Protein AF-A0A424YPQ1-F1 (afdb_monomer_lite)

Secondary structure (DSSP, 8-state):
-HHHHHHHHTT-HHHHHHHHHHHHTTGGGSHHHHHHHHHHHHHHHHHHHT-TT---TT--TT---SEEPPPEEP-TTTGGGTEEEEEEEETTEEEEEEEETTEEEEEEEESS-TTT-TTHHHHHHHHHHHH-TTS-HHHHHHHHHHHHHHHHTSHHHHT---HHHHHHHHHEEEEEEE--SS-EEEEEETTTEEEEEEHHHHHTT-HHHHHHHHHHHHSS-----THHHHHHHHHHHHHEEEE---S---TTHHHHHHHHHHHTTSPP-SSTTHHHHTSEEE-S-TTSTT--EEEEHHHHHHHHHHTT--TT-HHHHHHHHHTTSEEEEEEEEEETTEEEEEEEE-GGGSGGGB-TTS-B---------

Radius of gyration: 33.45 Å; chains: 1; bounding box: 80×45×106 Å

Foldseek 3Di:
DVVVLCVLCPPPVVLVVVVVVCVVVCLCVDPVSVVLSVLCSVLVVCVVVVPPPRDNSPDDPPDDFPAKFDWDFQDQVPPVQRWTWIWGADPQWIWIFIDGPPRTQDIDIGNDHPLPDPCNLVVQLVSCCVVPVVDDSVSSSVSSVVVSVVLCPDPSVVRHAHPLLVVLVQQFPAWEFEPDVQTWIWTQGPPRFIDIDGPVCLVVLPVVNVQVSCCVGPVDGSSDDDCSSVSNSVVNVVRYDYDYDPPPPPPCNQLLVQLLVLVQVFAEDCDPQCCVVGQWYWVDFAPDDPIWIWGFLVSSCVSQVVVVHDSPDPSSVVNCVVVQQFPAQWDWDDDPVGITTITTGRPVSHVVQQDPVRDGPHPDPPPPD

pLDDT: mean 77.51, std 14.1, range [32.38, 94.62]

Sequence (369 aa):
MEAELLNLIRGNPELESRYASHHEEGRLDTPEGVQTFEAEVRHHLSLVTGEEDGEHPYLKRNDAPISRMPPVILQGGLGAEMLKLSIFSERRQWVTEISQGERTIIRVVRGVSPFNDPRLIGRL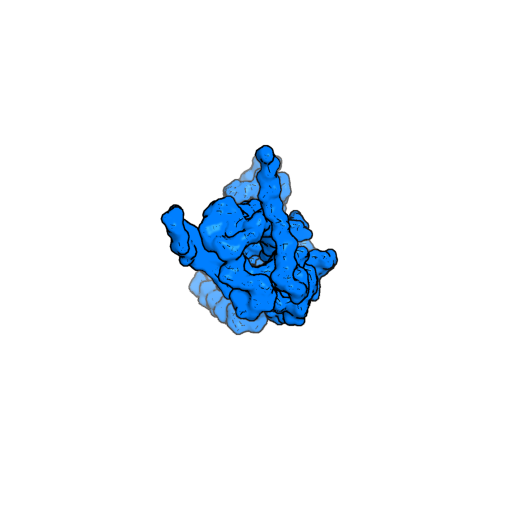KIEIGRCFPLFKTTVILEELNRVFDGLINSPDAEKLTSEVVLRVIDRTERVWRELYKPPVYVIEMKGKKTLYFSASDLAKCQPLRINEQWMALFNEQLGARGRDFEEIIDYWISEAREREAAGIPSIYEPVFEEIVKMVSVLPISKEKINLVTHGIWLESEPNTDGAVLWVRSDIISKVMRSLGKSDSDPNMANYLIEEGKLKERSRVHRIERGTLRAWGFSPDIRPDEFSEDGTAEFQGCEDRG

Structure (mmCIF, N/CA/C/O backbone):
data_AF-A0A424YPQ1-F1
#
_entry.id   AF-A0A424YPQ1-F1
#
loop_
_atom_site.group_PDB
_atom_site.id
_atom_site.type_symbol
_atom_site.label_atom_id
_atom_site.label_alt_id
_atom_site.label_comp_id
_atom_site.label_asym_id
_atom_site.label_entity_id
_atom_site.label_seq_id
_atom_site.pdbx_PDB_ins_code
_atom_site.Cartn_x
_atom_site.Cartn_y
_atom_site.Cartn_z
_atom_site.occupancy
_atom_site.B_iso_or_equiv
_atom_site.auth_seq_id
_atom_site.auth_comp_id
_atom_site.auth_asym_id
_atom_site.auth_atom_id
_atom_site.pdbx_PDB_model_num
ATOM 1 N N . MET A 1 1 ? -43.274 -7.682 6.206 1.00 58.72 1 MET A N 1
ATOM 2 C CA . MET A 1 1 ? -41.877 -7.359 6.553 1.00 58.72 1 MET A CA 1
ATOM 3 C C . MET A 1 1 ? -41.678 -5.892 6.906 1.00 58.72 1 MET A C 1
ATOM 5 O O . MET A 1 1 ? -41.716 -5.606 8.089 1.00 58.72 1 MET A O 1
ATOM 9 N N . GLU A 1 2 ? -41.552 -4.945 5.968 1.00 64.19 2 GLU A N 1
ATOM 10 C CA . GLU A 1 2 ? -41.216 -3.543 6.320 1.00 64.19 2 GLU A CA 1
ATOM 11 C C . GLU A 1 2 ? -42.266 -2.870 7.232 1.00 64.19 2 GLU A C 1
ATOM 13 O O . GLU A 1 2 ? -41.926 -2.261 8.243 1.00 64.19 2 GLU A O 1
ATOM 18 N N . ALA A 1 3 ? -43.559 -3.096 6.971 1.00 71.38 3 ALA A N 1
ATOM 19 C CA . ALA A 1 3 ? -44.649 -2.605 7.823 1.00 71.38 3 ALA A CA 1
ATOM 20 C C . ALA A 1 3 ? -44.700 -3.252 9.227 1.00 71.38 3 ALA A C 1
ATOM 22 O O . ALA A 1 3 ? -45.185 -2.633 10.172 1.00 71.38 3 ALA A O 1
ATOM 23 N N . GLU A 1 4 ? -44.209 -4.484 9.387 1.00 75.12 4 GLU A N 1
ATOM 24 C CA . GLU A 1 4 ? -44.138 -5.166 10.693 1.00 75.12 4 GLU A CA 1
ATOM 25 C C . GLU A 1 4 ? -42.940 -4.667 11.504 1.00 75.12 4 GLU A C 1
ATOM 27 O O . GLU A 1 4 ? -43.069 -4.426 12.700 1.00 75.12 4 GLU A O 1
ATOM 32 N N . LEU A 1 5 ? -41.811 -4.428 10.835 1.00 76.31 5 LEU A N 1
ATOM 33 C CA . LEU A 1 5 ? -40.602 -3.825 11.395 1.00 76.31 5 LEU A CA 1
ATOM 34 C C . LEU A 1 5 ? -40.865 -2.404 11.906 1.00 76.31 5 LEU A C 1
ATOM 36 O O . LEU A 1 5 ? -40.549 -2.096 13.052 1.00 76.31 5 LEU A O 1
ATOM 40 N N . LEU A 1 6 ? -41.532 -1.574 11.097 1.00 80.31 6 LEU A N 1
ATOM 41 C CA . LEU A 1 6 ? -41.955 -0.225 11.483 1.00 80.31 6 LEU A CA 1
ATOM 42 C C . LEU A 1 6 ? -42.917 -0.226 12.679 1.00 80.31 6 LEU A C 1
ATOM 44 O O . LEU A 1 6 ? -42.879 0.691 13.495 1.00 80.31 6 LEU A O 1
ATOM 48 N N . ASN A 1 7 ? -43.764 -1.251 12.812 1.00 83.94 7 ASN A N 1
ATOM 49 C CA . ASN A 1 7 ? -44.620 -1.413 13.987 1.00 83.94 7 ASN A CA 1
ATOM 50 C C . ASN A 1 7 ? -43.837 -1.880 15.224 1.00 83.94 7 ASN A C 1
ATOM 52 O O . ASN A 1 7 ? -44.186 -1.471 16.327 1.00 83.94 7 ASN A O 1
ATOM 56 N N . LEU A 1 8 ? -42.791 -2.696 15.053 1.00 78.12 8 LEU A N 1
ATOM 57 C CA . LEU A 1 8 ? -41.956 -3.203 16.149 1.00 78.12 8 LEU A CA 1
ATOM 58 C C . LEU A 1 8 ? -41.083 -2.114 16.787 1.00 78.12 8 LEU A C 1
ATOM 60 O O . LEU A 1 8 ? -40.823 -2.153 17.986 1.00 78.12 8 LEU A O 1
ATOM 64 N N . ILE A 1 9 ? -40.617 -1.160 15.979 1.00 85.12 9 ILE A N 1
ATOM 65 C CA . ILE A 1 9 ? -39.751 -0.064 16.437 1.00 85.12 9 ILE A CA 1
ATOM 66 C C . ILE A 1 9 ? -40.532 1.169 16.902 1.00 85.12 9 ILE A C 1
ATOM 68 O O . ILE A 1 9 ? -39.954 2.053 17.533 1.00 85.12 9 ILE A O 1
ATOM 72 N N . ARG A 1 10 ? -41.836 1.241 16.594 1.00 82.56 10 ARG A N 1
ATOM 73 C CA . ARG A 1 10 ? -42.684 2.401 16.885 1.00 82.56 10 ARG A CA 1
ATOM 74 C C . ARG A 1 10 ? -42.705 2.701 18.383 1.00 82.56 10 ARG A C 1
ATOM 76 O O . ARG A 1 10 ? -43.100 1.861 19.188 1.00 82.56 10 ARG A O 1
ATOM 83 N N . GLY A 1 11 ? -42.355 3.932 18.744 1.00 77.12 11 GLY A N 1
ATOM 84 C CA . GLY A 1 11 ? -42.292 4.376 20.138 1.00 77.12 11 GLY A CA 1
ATOM 85 C C . GLY A 1 11 ? -40.965 4.068 20.837 1.00 77.12 11 GLY A C 1
ATOM 86 O O . GLY A 1 11 ? -40.831 4.382 22.018 1.00 77.12 11 GLY A O 1
ATOM 87 N N . ASN A 1 12 ? -39.978 3.513 20.122 1.00 81.44 12 ASN A N 1
ATOM 88 C CA . ASN A 1 12 ? -38.589 3.437 20.561 1.00 81.44 12 ASN A CA 1
ATOM 89 C C . ASN A 1 12 ? -37.739 4.426 19.729 1.00 81.44 12 ASN A C 1
ATOM 91 O O . ASN A 1 12 ? -37.337 4.097 18.609 1.00 81.44 12 ASN A O 1
ATOM 95 N N . PRO A 1 13 ? -37.427 5.626 20.266 1.00 77.12 13 PRO A N 1
ATOM 96 C CA . PRO A 1 13 ? -36.729 6.678 19.522 1.00 77.12 13 PRO A CA 1
ATOM 97 C C . PRO A 1 13 ? -35.345 6.262 19.009 1.00 77.12 13 PRO A C 1
ATOM 99 O O . PRO A 1 13 ? -34.847 6.817 18.029 1.00 77.12 13 PRO A O 1
ATOM 102 N N . GLU A 1 14 ? -34.698 5.301 19.673 1.00 73.75 14 GLU A N 1
ATOM 103 C CA . GLU A 1 14 ? -33.382 4.813 19.272 1.00 73.75 14 GLU A CA 1
ATOM 104 C C . GLU A 1 14 ? -33.479 3.905 18.043 1.00 73.75 14 GLU A C 1
ATOM 106 O O . GLU A 1 14 ? -32.723 4.079 17.087 1.00 73.75 14 GLU A O 1
ATOM 111 N N . LEU A 1 15 ? -34.445 2.984 18.029 1.00 83.38 15 LEU A N 1
ATOM 112 C CA . LEU A 1 15 ? -34.683 2.104 16.885 1.00 83.38 15 LEU A CA 1
ATOM 113 C C . LEU A 1 15 ? -35.246 2.858 15.676 1.00 83.38 15 LEU A C 1
ATOM 115 O O . LEU A 1 15 ? -34.864 2.558 14.548 1.00 83.38 15 LEU A O 1
ATOM 119 N N . GLU A 1 16 ? -36.081 3.875 15.899 1.00 85.38 16 GLU A N 1
ATOM 120 C CA . GLU A 1 16 ? -36.566 4.767 14.837 1.00 85.38 16 GLU A CA 1
ATOM 121 C C . GLU A 1 16 ? -35.417 5.563 14.193 1.00 85.38 16 GLU A C 1
ATOM 123 O O . GLU A 1 16 ? -35.331 5.664 12.969 1.00 85.38 16 GLU A O 1
ATOM 128 N N . SER A 1 17 ? -34.482 6.069 15.004 1.00 79.12 17 SER A N 1
ATOM 129 C CA . SER A 1 17 ? -33.282 6.761 14.517 1.00 79.12 17 SER A CA 1
ATOM 130 C C . SER A 1 17 ? -32.347 5.827 13.735 1.00 79.12 17 SER A C 1
ATOM 132 O O . SER A 1 17 ? -31.848 6.187 12.666 1.00 79.12 17 SER A O 1
ATOM 134 N N . ARG A 1 18 ? -32.146 4.590 14.213 1.00 77.62 18 ARG A N 1
ATOM 135 C CA . ARG A 1 18 ? -31.350 3.582 13.493 1.00 77.62 18 ARG A CA 1
ATOM 136 C C . ARG A 1 18 ? -32.007 3.167 12.177 1.00 77.62 18 ARG A C 1
ATOM 138 O O . ARG A 1 18 ? -31.304 3.079 11.175 1.00 77.62 18 ARG A O 1
ATOM 145 N N . TYR A 1 19 ? -33.329 2.988 12.148 1.00 87.12 19 TYR A N 1
ATOM 146 C CA . TYR A 1 19 ? -34.071 2.724 10.910 1.00 87.12 19 TYR A CA 1
ATOM 147 C C . TYR A 1 19 ? -33.830 3.824 9.874 1.00 87.12 19 TYR A C 1
ATOM 149 O O . TYR A 1 19 ? -33.475 3.526 8.736 1.00 87.12 19 TYR A O 1
ATOM 157 N N . ALA A 1 20 ? -33.950 5.094 10.281 1.00 81.00 20 ALA A N 1
ATOM 158 C CA . ALA A 1 20 ? -33.695 6.234 9.405 1.00 81.00 20 ALA A CA 1
ATOM 159 C C . ALA A 1 20 ? -32.258 6.226 8.858 1.00 81.00 20 ALA A C 1
ATOM 161 O O . ALA A 1 20 ? -32.060 6.401 7.660 1.00 81.00 20 ALA A O 1
ATOM 162 N N . SER A 1 21 ? -31.264 5.928 9.702 1.00 77.12 21 SER A N 1
ATOM 163 C CA . SER A 1 21 ? -29.865 5.810 9.271 1.00 77.12 21 SER A CA 1
ATOM 164 C C . SER A 1 21 ? -29.653 4.670 8.266 1.00 77.12 21 SER A C 1
ATOM 166 O O . SER A 1 21 ? -28.975 4.866 7.263 1.00 77.12 21 SER A O 1
ATOM 168 N N . HIS A 1 22 ? -30.231 3.487 8.498 1.00 72.88 22 HIS A N 1
ATOM 169 C CA . HIS A 1 22 ? -30.119 2.356 7.567 1.00 72.88 22 HIS A CA 1
ATOM 170 C C . HIS A 1 22 ? -30.837 2.627 6.239 1.00 72.88 22 HIS A C 1
ATOM 172 O O . HIS A 1 22 ? -30.369 2.183 5.189 1.00 72.88 22 HIS A O 1
ATOM 178 N N . HIS A 1 23 ? -31.947 3.366 6.280 1.00 82.38 23 HIS A N 1
ATOM 179 C CA . HIS A 1 23 ? -32.677 3.806 5.097 1.00 82.38 23 HIS A CA 1
ATOM 180 C C . HIS A 1 23 ? -31.879 4.844 4.289 1.00 82.38 23 HIS A C 1
ATOM 182 O O . HIS A 1 23 ? -31.766 4.722 3.075 1.00 82.38 23 HIS A O 1
ATOM 188 N N . GLU A 1 24 ? -31.276 5.844 4.940 1.00 80.38 24 GLU A N 1
ATOM 189 C CA . GLU A 1 24 ? -30.410 6.837 4.278 1.00 80.38 24 GLU A CA 1
ATOM 190 C C . GLU A 1 24 ? -29.164 6.203 3.642 1.00 80.38 24 GLU A C 1
ATOM 192 O O . GLU A 1 24 ? -28.698 6.648 2.594 1.00 80.38 24 GLU A O 1
ATOM 197 N N . GLU A 1 25 ? -28.635 5.142 4.250 1.00 71.88 25 GLU A N 1
ATOM 198 C CA . GLU A 1 25 ? -27.492 4.385 3.734 1.00 71.88 25 GLU A CA 1
ATOM 199 C C . GLU A 1 25 ? -27.873 3.350 2.654 1.00 71.88 25 GLU A C 1
ATOM 201 O O . GLU A 1 25 ? -26.998 2.612 2.196 1.00 71.88 25 GLU A O 1
ATOM 206 N N . GLY A 1 26 ? -29.153 3.258 2.265 1.00 79.81 26 GLY A N 1
ATOM 207 C CA . GLY A 1 26 ? -29.658 2.291 1.278 1.00 79.81 26 GLY A CA 1
ATOM 208 C C . GLY A 1 26 ? -29.538 0.828 1.723 1.00 79.81 26 GLY A C 1
ATOM 209 O O . GLY A 1 26 ? -29.617 -0.094 0.915 1.00 79.81 26 GLY A O 1
ATOM 210 N N . ARG A 1 27 ? -29.306 0.575 3.019 1.00 70.31 27 ARG A N 1
ATOM 211 C CA . ARG A 1 27 ? -29.135 -0.788 3.547 1.00 70.31 27 ARG A CA 1
ATOM 212 C C . ARG A 1 27 ? -30.454 -1.546 3.582 1.00 70.31 27 ARG A C 1
ATOM 214 O O . ARG A 1 27 ? -30.442 -2.760 3.445 1.00 70.31 27 ARG A O 1
ATOM 221 N N . LEU A 1 28 ? -31.581 -0.856 3.742 1.00 82.94 28 LEU A N 1
ATOM 222 C CA . LEU A 1 28 ? -32.908 -1.485 3.743 1.00 82.94 28 LEU A CA 1
ATOM 223 C C . LEU A 1 28 ? -33.418 -1.830 2.334 1.00 82.94 28 LEU A C 1
ATOM 225 O O . LEU A 1 28 ? -34.420 -2.527 2.211 1.00 82.94 28 LEU A O 1
ATOM 229 N N . ASP A 1 29 ? -32.704 -1.420 1.283 1.00 82.75 29 ASP A N 1
ATOM 230 C CA . ASP A 1 29 ? -33.076 -1.717 -0.105 1.00 82.75 29 ASP A CA 1
ATOM 231 C C . ASP A 1 29 ? -32.764 -3.174 -0.496 1.00 82.75 29 ASP A C 1
ATOM 233 O O . ASP A 1 29 ? -33.191 -3.648 -1.551 1.00 82.75 29 ASP A O 1
ATOM 237 N N . THR A 1 30 ? -32.013 -3.905 0.342 1.00 77.00 30 THR A N 1
ATOM 238 C CA . THR A 1 30 ? -31.645 -5.306 0.109 1.00 77.00 30 THR A CA 1
ATOM 239 C C . THR A 1 30 ? -32.291 -6.246 1.133 1.00 77.00 30 THR A C 1
ATOM 241 O O . THR A 1 30 ? -32.394 -5.905 2.315 1.00 77.00 30 THR A O 1
ATOM 244 N N . PRO A 1 31 ? -32.677 -7.476 0.736 1.00 72.88 31 PRO A N 1
ATOM 245 C CA . PRO A 1 31 ? -33.229 -8.466 1.666 1.00 72.88 31 PRO A CA 1
ATOM 246 C C . PRO A 1 31 ? -32.301 -8.773 2.851 1.00 72.88 31 PRO A C 1
ATOM 248 O O . PRO A 1 31 ? -32.766 -8.976 3.970 1.00 72.88 31 PRO A O 1
ATOM 251 N N . GLU A 1 32 ? -30.988 -8.775 2.619 1.00 71.25 32 GLU A N 1
ATOM 252 C CA . GLU A 1 32 ? -29.971 -9.029 3.644 1.00 71.25 32 GLU A CA 1
ATOM 253 C C . GLU A 1 32 ? -29.866 -7.881 4.649 1.00 71.25 32 GLU A C 1
ATOM 255 O O . GLU A 1 32 ? -29.741 -8.118 5.852 1.00 71.25 32 GLU A O 1
ATOM 260 N N . GLY A 1 33 ? -29.952 -6.632 4.190 1.00 69.62 33 GLY A N 1
ATOM 261 C CA . GLY A 1 33 ? -29.941 -5.486 5.089 1.00 69.62 33 GLY A CA 1
ATOM 262 C C . GLY A 1 33 ? -31.241 -5.331 5.881 1.00 69.62 33 GLY A C 1
ATOM 263 O O . GLY A 1 33 ? -31.175 -4.976 7.058 1.00 69.62 33 GLY A O 1
ATOM 264 N N . VAL A 1 34 ? -32.394 -5.714 5.314 1.00 80.19 34 VAL A N 1
ATOM 265 C CA . VAL A 1 34 ? -33.661 -5.828 6.065 1.00 80.19 34 VAL A CA 1
ATOM 266 C C . VAL A 1 34 ? -33.554 -6.893 7.160 1.00 80.19 34 VAL A C 1
ATOM 268 O O . VAL A 1 34 ? -33.884 -6.611 8.309 1.00 80.19 34 VAL A O 1
ATOM 271 N N . GLN A 1 35 ? -33.030 -8.083 6.847 1.00 76.50 35 GLN A N 1
ATOM 272 C CA . GLN A 1 35 ? -32.829 -9.155 7.834 1.00 76.50 35 GLN A CA 1
ATOM 273 C C . GLN A 1 35 ? -31.838 -8.764 8.937 1.00 76.50 35 GLN A C 1
ATOM 275 O O . GLN A 1 35 ? -32.048 -9.078 10.109 1.00 76.50 35 GLN A O 1
ATOM 280 N N . THR A 1 36 ? -30.766 -8.057 8.572 1.00 72.31 36 THR A N 1
ATOM 281 C CA . THR A 1 36 ? -29.761 -7.571 9.526 1.00 72.31 36 THR A CA 1
ATOM 282 C C . THR A 1 36 ? -30.385 -6.567 10.490 1.00 72.31 36 THR A C 1
ATOM 284 O O . THR A 1 36 ? -30.228 -6.698 11.703 1.00 72.31 36 THR A O 1
ATOM 287 N N . PHE A 1 37 ? -31.155 -5.610 9.968 1.00 80.94 37 PHE A N 1
ATOM 288 C CA . PHE A 1 37 ? -31.841 -4.619 10.790 1.00 80.94 37 PHE A CA 1
ATOM 289 C C . PHE A 1 37 ? -32.933 -5.250 11.671 1.00 80.94 37 PHE A C 1
ATOM 291 O O . PHE A 1 37 ? -33.075 -4.899 12.838 1.00 80.94 37 PHE A O 1
ATOM 298 N N . GLU A 1 38 ? -33.664 -6.246 11.167 1.00 81.81 38 GLU A N 1
ATOM 299 C CA . GLU A 1 38 ? -34.638 -7.005 11.962 1.00 81.81 38 GLU A CA 1
ATOM 300 C C . GLU A 1 38 ? -33.987 -7.712 13.156 1.00 81.81 38 GLU A C 1
ATOM 302 O O . GLU A 1 38 ? -34.519 -7.701 14.269 1.00 81.81 38 GLU A O 1
ATOM 307 N N . ALA A 1 39 ? -32.810 -8.298 12.948 1.00 72.94 39 ALA A N 1
ATOM 308 C CA . ALA A 1 39 ? -32.050 -8.929 14.013 1.00 72.94 39 ALA A CA 1
ATOM 309 C C . ALA A 1 39 ? -31.469 -7.901 15.006 1.00 72.94 39 ALA A C 1
ATOM 311 O O . ALA A 1 39 ? -31.433 -8.176 16.205 1.00 72.94 39 ALA A O 1
ATOM 312 N N . GLU A 1 40 ? -31.100 -6.694 14.558 1.00 73.69 40 GLU A N 1
ATOM 313 C CA . GLU A 1 40 ? -30.712 -5.594 15.457 1.00 73.69 40 GLU A CA 1
ATOM 314 C C . GLU A 1 40 ? -31.870 -5.154 16.347 1.00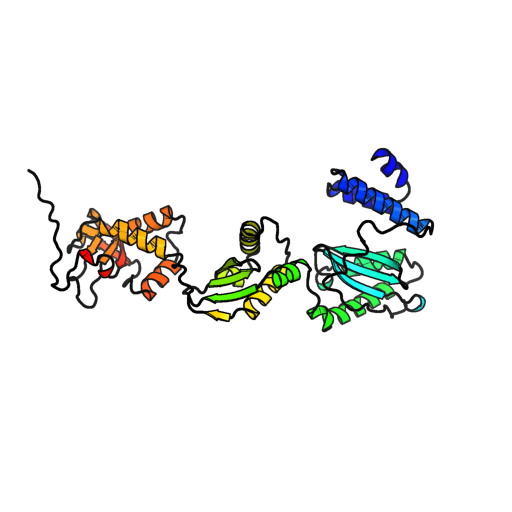 73.69 40 GLU A C 1
ATOM 316 O O . GLU A 1 40 ? -31.692 -4.981 17.552 1.00 73.69 40 GLU A O 1
ATOM 321 N N . VAL A 1 41 ? -33.059 -4.999 15.761 1.00 81.50 41 VAL A N 1
ATOM 322 C CA . VAL A 1 41 ? -34.285 -4.635 16.474 1.00 81.50 41 VAL A CA 1
ATOM 323 C C . VAL A 1 41 ? -34.622 -5.691 17.525 1.00 81.50 41 VAL A C 1
ATOM 325 O O . VAL A 1 41 ? -34.868 -5.346 18.679 1.00 81.50 41 VAL A O 1
ATOM 328 N N . ARG A 1 42 ? -34.578 -6.981 17.165 1.00 76.12 42 ARG A N 1
ATOM 329 C CA . ARG A 1 42 ? -34.823 -8.082 18.112 1.00 76.12 42 ARG A CA 1
ATOM 330 C C . ARG A 1 42 ? -33.804 -8.114 19.246 1.00 76.12 42 ARG A C 1
ATOM 332 O O . ARG A 1 42 ? -34.202 -8.257 20.396 1.00 76.12 42 ARG A O 1
ATOM 339 N N . HIS A 1 43 ? -32.521 -7.931 18.939 1.00 67.62 43 HIS A N 1
ATOM 340 C CA . HIS A 1 43 ? -31.471 -7.869 19.953 1.00 67.62 43 HIS A CA 1
ATOM 341 C C . HIS A 1 43 ? -31.647 -6.659 20.882 1.00 67.62 43 HIS A C 1
ATOM 343 O O . HIS A 1 43 ? -31.551 -6.777 22.097 1.00 67.62 43 HIS A O 1
ATOM 349 N N . HIS A 1 44 ? -31.964 -5.484 20.337 1.00 69.19 44 HIS A N 1
ATOM 350 C CA . HIS A 1 44 ? -32.220 -4.296 21.149 1.00 69.19 44 HIS A CA 1
ATOM 351 C C . HIS A 1 44 ? -33.414 -4.501 22.089 1.00 69.19 44 HIS A C 1
ATOM 353 O O . HIS A 1 44 ? -33.346 -4.137 23.260 1.00 69.19 44 HIS A O 1
ATOM 359 N N . LEU A 1 45 ? -34.490 -5.125 21.606 1.00 74.38 45 LEU A N 1
ATOM 360 C CA . LEU A 1 45 ? -35.644 -5.443 22.442 1.00 74.38 45 LEU A CA 1
ATOM 361 C C . LEU A 1 45 ? -35.311 -6.497 23.507 1.00 74.38 45 LEU A C 1
ATOM 363 O O . LEU A 1 45 ? -35.722 -6.312 24.649 1.00 74.38 45 LEU A O 1
ATOM 367 N N . SER A 1 46 ? -34.510 -7.524 23.192 1.00 68.44 46 SER A N 1
ATOM 368 C CA . SER A 1 46 ? -34.084 -8.531 24.178 1.00 68.44 46 SER A CA 1
ATOM 369 C C . SER A 1 46 ? -33.213 -7.928 25.289 1.00 68.44 46 SER A C 1
ATOM 371 O O . SER A 1 46 ? -33.340 -8.293 26.457 1.00 68.44 46 SER A O 1
ATOM 373 N N . LEU A 1 47 ? -32.382 -6.928 24.963 1.00 59.75 47 LEU A N 1
ATOM 374 C CA . LEU A 1 47 ? -31.602 -6.174 25.950 1.00 59.75 47 LEU A CA 1
ATOM 375 C C . LEU A 1 47 ? -32.484 -5.359 26.912 1.00 59.75 47 LEU A C 1
ATOM 377 O O . LEU A 1 47 ? -32.081 -5.163 28.060 1.00 59.75 47 LEU A O 1
ATOM 381 N N . VAL A 1 48 ? -33.653 -4.894 26.454 1.00 64.75 48 VAL A N 1
ATOM 382 C CA . VAL A 1 48 ? -34.617 -4.104 27.242 1.00 64.75 48 VAL A CA 1
ATOM 383 C C . VAL A 1 48 ? -35.532 -5.003 28.080 1.00 64.75 48 VAL A C 1
ATOM 385 O O . VAL A 1 48 ? -35.869 -4.640 29.206 1.00 64.75 48 VAL A O 1
ATOM 388 N N . THR A 1 49 ? -35.920 -6.175 27.568 1.00 60.97 49 THR A N 1
ATOM 389 C CA . THR A 1 49 ? -36.782 -7.140 28.277 1.00 60.97 49 THR A CA 1
ATOM 390 C C . THR A 1 49 ? -36.014 -8.077 29.209 1.00 60.97 49 THR A C 1
ATOM 392 O O . THR A 1 49 ? -36.624 -8.692 30.081 1.00 60.97 49 THR A O 1
ATOM 395 N N . GLY A 1 50 ? -34.687 -8.160 29.074 1.00 48.09 50 GLY A N 1
ATOM 396 C CA . GLY A 1 50 ? -33.835 -9.018 29.899 1.00 48.09 50 GLY A CA 1
ATOM 397 C C . GLY A 1 50 ? -33.838 -10.491 29.479 1.00 48.09 50 GLY A C 1
ATOM 398 O O . GLY A 1 50 ? -33.357 -11.331 30.236 1.00 48.09 50 GLY A O 1
ATOM 399 N N . GLU A 1 51 ? -34.367 -10.813 28.298 1.00 48.34 51 GLU A N 1
ATOM 400 C CA . GLU A 1 51 ? -34.320 -12.163 27.731 1.00 48.34 51 GLU A CA 1
ATOM 401 C C . GLU A 1 51 ? -32.934 -12.430 27.109 1.00 48.34 51 GLU A C 1
ATOM 403 O O . GLU A 1 51 ? -32.438 -11.652 26.291 1.00 48.34 51 GLU A O 1
ATOM 408 N N . GLU A 1 52 ? -32.291 -13.532 27.513 1.00 47.03 52 GLU A N 1
ATOM 409 C CA . GLU A 1 52 ? -30.887 -13.866 27.196 1.00 47.03 52 GLU A CA 1
ATOM 410 C C . GLU A 1 52 ? -30.618 -14.304 25.739 1.00 47.03 52 GLU A C 1
ATOM 412 O O . GLU A 1 52 ? -29.469 -14.556 25.387 1.00 47.03 52 GLU A O 1
ATOM 417 N N . ASP A 1 53 ? -31.624 -14.361 24.865 1.00 42.44 53 ASP A N 1
ATOM 418 C CA . ASP A 1 53 ? -31.531 -15.124 23.604 1.00 42.44 53 ASP A CA 1
ATOM 419 C C . ASP A 1 53 ? -31.202 -14.312 22.335 1.00 42.44 53 ASP A C 1
ATOM 421 O O . ASP A 1 53 ? -31.264 -14.817 21.213 1.00 42.44 53 ASP A O 1
ATOM 425 N N . GLY A 1 54 ? -30.820 -13.042 22.467 1.00 45.06 54 GLY A N 1
ATOM 426 C CA . GLY A 1 54 ? -30.430 -12.231 21.313 1.00 45.06 54 GLY A CA 1
ATOM 427 C C . GLY A 1 54 ? -28.936 -12.323 21.006 1.00 45.06 54 GLY A C 1
ATOM 428 O O . GLY A 1 54 ? -28.183 -11.492 21.510 1.00 45.06 54 GLY A O 1
ATOM 429 N N . GLU A 1 55 ? -28.482 -13.241 20.143 1.00 48.81 55 GLU A N 1
ATOM 430 C CA . GLU A 1 55 ? -27.163 -13.089 19.500 1.00 48.81 55 GLU A CA 1
ATOM 431 C C . GLU A 1 55 ? -27.132 -11.752 18.737 1.00 48.81 55 GLU A C 1
ATOM 433 O O . GLU A 1 55 ? -28.025 -11.448 17.943 1.00 48.81 55 GLU A O 1
ATOM 438 N N . HIS A 1 56 ? -26.116 -10.919 18.989 1.00 46.28 56 HIS A N 1
ATOM 439 C CA . HIS A 1 56 ? -25.951 -9.666 18.254 1.00 46.28 56 HIS A CA 1
ATOM 440 C C . HIS A 1 56 ? -25.748 -10.022 16.769 1.00 46.28 56 HIS A C 1
ATOM 442 O O . HIS A 1 56 ? -24.847 -10.806 16.473 1.00 46.28 56 HIS A O 1
ATOM 448 N N . PRO A 1 57 ? -26.500 -9.446 15.815 1.00 43.69 57 PRO A N 1
ATOM 449 C CA . PRO A 1 57 ? -26.508 -9.887 14.408 1.00 43.69 57 PRO A CA 1
ATOM 450 C C . PRO A 1 57 ? -25.146 -9.839 13.710 1.00 43.69 57 PRO A C 1
ATOM 452 O O . PRO A 1 57 ? -24.926 -10.467 12.676 1.00 43.69 57 PRO A O 1
ATOM 455 N N . TYR A 1 58 ? -24.213 -9.091 14.290 1.00 41.78 58 TYR A N 1
ATOM 456 C CA . TYR A 1 58 ? -22.849 -8.959 13.798 1.00 41.78 58 TYR A CA 1
ATOM 457 C C . TYR A 1 58 ? -21.847 -9.916 14.457 1.00 41.78 58 TYR A C 1
ATOM 459 O O . TYR A 1 58 ? -20.765 -10.099 13.910 1.00 41.78 58 TYR A O 1
ATOM 467 N N . LEU A 1 59 ? -22.198 -10.550 15.579 1.00 40.91 59 LEU A N 1
ATOM 468 C CA . LEU A 1 59 ? -21.345 -11.484 16.310 1.00 40.91 59 LEU A CA 1
ATOM 469 C C . LEU A 1 59 ? -21.701 -12.922 15.919 1.00 40.91 59 LEU A C 1
ATOM 471 O O . LEU A 1 59 ? -22.640 -13.503 16.448 1.00 40.91 59 LEU A O 1
ATOM 475 N N . LYS A 1 60 ? -20.915 -13.526 15.022 1.00 44.75 60 LYS A N 1
ATOM 476 C CA . LYS A 1 60 ? -20.851 -14.992 14.935 1.00 44.75 60 LYS A CA 1
ATOM 477 C C . LYS A 1 60 ? -19.724 -15.460 15.844 1.00 44.75 60 LYS A C 1
ATOM 479 O O . LYS A 1 60 ? -18.607 -14.966 15.738 1.00 44.75 60 LYS A O 1
ATOM 484 N N . ARG A 1 61 ? -20.003 -16.449 16.694 1.00 39.97 61 ARG A N 1
ATOM 485 C CA . ARG A 1 61 ? -19.109 -17.003 17.733 1.00 39.97 61 ARG A CA 1
ATOM 486 C C . ARG A 1 61 ? -17.732 -17.516 17.248 1.00 39.97 61 ARG A C 1
ATOM 488 O O . ARG A 1 61 ? -16.921 -17.885 18.088 1.00 39.97 61 ARG A O 1
ATOM 495 N N . ASN A 1 62 ? -17.467 -17.540 15.936 1.00 38.69 62 ASN A N 1
ATOM 496 C CA . ASN A 1 62 ? -16.302 -18.196 15.330 1.00 38.69 62 ASN A CA 1
ATOM 497 C C . ASN A 1 62 ? -15.268 -17.271 14.663 1.00 38.69 62 ASN A C 1
ATOM 499 O O . ASN A 1 62 ? -14.215 -17.774 14.284 1.00 38.69 62 ASN A O 1
ATOM 503 N N . ASP A 1 63 ? -15.497 -15.960 14.564 1.00 44.50 63 ASP A N 1
ATOM 504 C CA . ASP A 1 63 ? -14.489 -15.040 14.018 1.00 44.50 63 ASP A CA 1
ATOM 505 C C . ASP A 1 63 ? -13.855 -14.257 15.173 1.00 44.50 63 ASP A C 1
ATOM 507 O O . ASP A 1 63 ? -14.314 -13.181 15.554 1.00 44.50 63 ASP A O 1
ATOM 511 N N . ALA A 1 64 ? -12.816 -14.818 15.797 1.00 48.97 64 ALA A N 1
ATOM 512 C CA . ALA A 1 64 ? -12.013 -14.037 16.731 1.00 48.97 64 ALA A CA 1
ATOM 513 C C . ALA A 1 64 ? -11.399 -12.842 15.973 1.00 48.97 64 ALA A C 1
ATOM 515 O O . ALA A 1 64 ? -10.905 -13.025 14.857 1.00 48.97 64 ALA A O 1
ATOM 516 N N . PRO A 1 65 ? -11.412 -11.625 16.541 1.00 56.00 65 PRO A N 1
ATOM 517 C CA . PRO A 1 65 ? -10.835 -10.473 15.866 1.00 56.00 65 PRO A CA 1
ATOM 518 C C . PRO A 1 65 ? -9.341 -10.688 15.626 1.00 56.00 65 PRO A C 1
ATOM 520 O O . PRO A 1 65 ? -8.618 -11.097 16.535 1.00 56.00 65 PRO A O 1
ATOM 523 N N . ILE A 1 66 ? -8.889 -10.395 14.405 1.00 60.69 66 ILE A N 1
ATOM 524 C CA . ILE A 1 66 ? -7.524 -10.716 13.958 1.00 60.69 66 ILE A CA 1
ATOM 525 C C . ILE A 1 66 ? -6.478 -9.849 14.686 1.00 60.69 66 ILE A C 1
ATOM 527 O O . ILE A 1 66 ? -5.377 -10.312 14.970 1.00 60.69 66 ILE A O 1
ATOM 531 N N . SER A 1 67 ? -6.837 -8.615 15.063 1.00 69.25 67 SER A N 1
ATOM 532 C CA . SER A 1 67 ? -6.022 -7.740 15.917 1.00 69.25 67 SER A CA 1
ATOM 533 C C . SER A 1 67 ? -6.876 -7.151 17.035 1.00 69.25 67 SER A C 1
ATOM 535 O O . SER A 1 67 ? -7.889 -6.502 16.763 1.00 69.25 67 SER A O 1
ATOM 537 N N . ARG A 1 68 ? -6.486 -7.385 18.293 1.00 79.50 68 ARG A N 1
ATOM 538 C CA . ARG A 1 68 ? -7.201 -6.936 19.495 1.00 79.50 68 ARG A CA 1
ATOM 539 C C . ARG A 1 68 ? -6.217 -6.464 20.559 1.00 79.50 68 ARG A C 1
ATOM 541 O O . ARG A 1 68 ? -5.268 -7.170 20.886 1.00 79.50 68 ARG A O 1
ATOM 548 N N . MET A 1 69 ? -6.499 -5.304 21.142 1.00 78.75 69 MET A N 1
ATOM 549 C CA . MET A 1 69 ? -5.794 -4.828 22.328 1.00 78.75 69 MET A CA 1
ATOM 550 C C . MET A 1 69 ? -6.273 -5.562 23.586 1.00 78.75 69 MET A C 1
ATOM 552 O O . MET A 1 69 ? -7.463 -5.895 23.681 1.00 78.75 69 MET A O 1
ATOM 556 N N . PRO A 1 70 ? -5.397 -5.759 24.587 1.00 77.69 70 PRO A N 1
ATOM 557 C CA . PRO A 1 70 ? -5.824 -6.175 25.916 1.00 77.69 70 PRO A CA 1
ATOM 558 C C . PRO A 1 70 ? -6.921 -5.239 26.461 1.00 77.69 70 PRO A C 1
ATOM 560 O O . PRO A 1 70 ? -6.793 -4.018 26.331 1.00 77.69 70 PRO A O 1
ATOM 563 N N . PRO A 1 71 ? -7.998 -5.769 27.072 1.00 80.25 71 PRO A N 1
ATOM 564 C CA . PRO A 1 71 ? -9.045 -4.932 27.645 1.00 80.25 71 PRO A CA 1
ATOM 565 C C . PRO A 1 71 ? -8.507 -4.023 28.757 1.00 80.25 71 PRO A C 1
ATOM 567 O O . PRO A 1 71 ? -7.814 -4.485 29.665 1.00 80.25 71 PRO A O 1
ATOM 570 N N . VAL A 1 72 ? -8.881 -2.745 28.728 1.00 83.50 72 VAL A N 1
ATOM 571 C CA . VAL A 1 72 ? -8.499 -1.750 29.737 1.00 83.50 72 VAL A CA 1
ATOM 572 C C . VAL A 1 72 ? -9.663 -1.488 30.677 1.00 83.50 72 VAL A C 1
ATOM 574 O O . VAL A 1 72 ? -10.778 -1.214 30.242 1.00 83.50 72 VAL A O 1
ATOM 577 N N . ILE A 1 73 ? -9.410 -1.545 31.981 1.00 81.81 73 ILE A N 1
ATOM 578 C CA . ILE A 1 73 ? -10.423 -1.242 32.995 1.00 81.81 73 ILE A CA 1
ATOM 579 C C . ILE A 1 73 ? -10.582 0.276 33.115 1.00 81.81 73 ILE A C 1
ATOM 581 O O . ILE A 1 73 ? -9.598 0.991 33.315 1.00 81.81 73 ILE A O 1
ATOM 585 N N . LEU A 1 74 ? -11.824 0.753 33.053 1.00 79.69 74 LEU A N 1
ATOM 586 C CA . LEU A 1 74 ? -12.174 2.137 33.356 1.00 79.69 74 LEU A CA 1
ATOM 587 C C . LEU A 1 74 ? -12.253 2.305 34.884 1.00 79.69 74 LEU A C 1
ATOM 589 O O . LEU A 1 74 ? -13.056 1.654 35.552 1.00 79.69 74 LEU A O 1
ATOM 593 N N . GLN A 1 75 ? -11.391 3.147 35.452 1.00 72.81 75 GLN A N 1
ATOM 594 C CA . GLN A 1 75 ? -11.163 3.274 36.897 1.00 72.81 75 GLN A CA 1
ATOM 595 C C . GLN A 1 75 ? -11.653 4.603 37.489 1.00 72.81 75 GLN A C 1
ATOM 597 O O . GLN A 1 75 ? -12.097 4.620 38.636 1.00 72.81 75 GLN A O 1
ATOM 602 N N . GLY A 1 76 ? -11.579 5.708 36.741 1.00 60.56 76 GLY A N 1
ATOM 603 C CA . GLY A 1 76 ? -11.821 7.081 37.210 1.00 60.56 76 GLY A CA 1
ATOM 604 C C . GLY A 1 76 ? -13.260 7.363 37.647 1.00 60.56 76 GLY A C 1
ATOM 605 O O . GLY A 1 76 ? -14.020 7.990 36.925 1.00 60.56 76 GLY A O 1
ATOM 606 N N . GLY A 1 77 ? -13.661 6.882 38.826 1.00 57.66 77 GLY A N 1
ATOM 607 C CA . GLY A 1 77 ? -15.008 7.067 39.384 1.00 57.66 77 GLY A CA 1
ATOM 608 C C . GLY A 1 77 ? -16.095 6.168 38.777 1.00 57.66 77 GLY A C 1
ATOM 609 O O . GLY A 1 77 ? -17.203 6.129 39.303 1.00 57.66 77 GLY A O 1
ATOM 610 N N . LEU A 1 78 ? -15.768 5.402 37.730 1.00 62.44 78 LEU A N 1
ATOM 611 C CA . LEU A 1 78 ? -16.627 4.390 37.092 1.00 62.44 78 LEU A CA 1
ATOM 612 C C . LEU A 1 78 ? -16.459 2.984 37.721 1.00 62.44 78 LEU A C 1
ATOM 614 O O . LEU A 1 78 ? -17.051 2.005 37.270 1.00 62.44 78 LEU A O 1
ATOM 618 N N . GLY A 1 79 ? -15.626 2.873 38.763 1.00 52.53 79 GLY A N 1
ATOM 619 C CA . GLY A 1 79 ? -15.052 1.614 39.253 1.00 52.53 79 GLY A CA 1
ATOM 620 C C . GLY A 1 79 ? -15.990 0.643 39.980 1.00 52.53 79 GLY A C 1
ATOM 621 O O . GLY A 1 79 ? -15.603 -0.507 40.165 1.00 52.53 79 GLY A O 1
ATOM 622 N N . ALA A 1 80 ? -17.208 1.043 40.367 1.00 53.31 80 ALA A N 1
ATOM 623 C CA . ALA A 1 80 ? -18.155 0.125 41.021 1.00 53.31 80 ALA A CA 1
ATOM 624 C C . ALA A 1 80 ? -18.640 -0.994 40.081 1.00 53.31 80 ALA A C 1
ATOM 626 O O . ALA A 1 80 ? -19.057 -2.054 40.537 1.00 53.31 80 ALA A O 1
ATOM 627 N N . GLU A 1 81 ? -18.548 -0.763 38.771 1.00 60.59 81 GLU A N 1
ATOM 628 C CA . GLU A 1 81 ? -19.156 -1.608 37.748 1.00 60.59 81 GLU A CA 1
ATOM 629 C C . GLU A 1 81 ? -18.143 -2.403 36.910 1.00 60.59 81 GLU A C 1
ATOM 631 O O . GLU A 1 81 ? -18.551 -3.187 36.059 1.00 60.59 81 GLU A O 1
ATOM 636 N N . MET A 1 82 ? -16.833 -2.247 37.166 1.00 70.75 82 MET A N 1
ATOM 637 C CA . MET A 1 82 ? -15.734 -2.908 36.434 1.00 70.75 82 MET A CA 1
ATOM 638 C C . MET A 1 82 ? -15.906 -2.881 34.904 1.00 70.75 82 MET A C 1
ATOM 640 O O . MET A 1 82 ? -15.777 -3.906 34.230 1.00 70.75 82 MET A O 1
ATOM 644 N N . LEU A 1 83 ? -16.190 -1.700 34.348 1.00 85.44 83 LEU A N 1
ATOM 645 C CA . LEU A 1 83 ? -16.305 -1.532 32.903 1.00 85.44 83 LEU A CA 1
ATOM 646 C C . LEU A 1 83 ? -14.947 -1.760 32.226 1.00 85.44 83 LEU A C 1
ATOM 648 O O . LEU A 1 83 ? -13.936 -1.172 32.619 1.00 85.44 83 LEU A O 1
ATOM 652 N N . LYS A 1 84 ? -14.928 -2.601 31.192 1.00 88.50 84 LYS A N 1
ATOM 653 C CA . LYS A 1 84 ? -13.744 -2.905 30.381 1.00 88.50 84 LYS A CA 1
ATOM 654 C C . LYS A 1 84 ? -13.913 -2.336 28.982 1.00 88.50 84 LYS A C 1
ATOM 656 O O . LYS A 1 84 ? -14.860 -2.693 28.285 1.00 88.50 84 LYS A O 1
ATOM 661 N N . LEU A 1 85 ? -12.966 -1.512 28.559 1.00 90.31 85 LEU A N 1
ATOM 662 C CA . LEU A 1 85 ? -12.846 -1.014 27.199 1.00 90.31 85 LEU A CA 1
ATOM 663 C C . LEU A 1 85 ? -11.978 -1.965 26.369 1.00 90.31 85 LEU A C 1
ATOM 665 O O . LEU A 1 85 ? -10.878 -2.320 26.780 1.00 90.31 85 LEU A O 1
ATOM 669 N N . SER A 1 86 ? -12.465 -2.379 25.205 1.00 90.06 86 SER A N 1
ATOM 670 C CA . SER A 1 86 ? -11.745 -3.237 24.260 1.00 90.06 86 SER A CA 1
ATOM 671 C C . SER A 1 86 ? -11.715 -2.588 22.885 1.00 90.06 86 SER A C 1
ATOM 673 O O . SER A 1 86 ? -12.728 -2.063 22.425 1.00 90.06 86 SER A O 1
ATOM 675 N N . ILE A 1 87 ? -10.561 -2.642 22.220 1.00 89.75 87 ILE A N 1
ATOM 676 C CA . ILE A 1 87 ? -10.378 -2.126 20.863 1.00 89.75 87 ILE A CA 1
ATOM 677 C C . ILE A 1 87 ? -9.845 -3.246 19.979 1.00 89.75 87 ILE A C 1
ATOM 679 O O . ILE A 1 87 ? -8.891 -3.931 20.346 1.00 89.75 87 ILE A O 1
ATOM 683 N N . PHE A 1 88 ? -10.458 -3.433 18.816 1.00 87.19 88 PHE A N 1
ATOM 684 C CA . PHE A 1 88 ? -10.018 -4.422 17.839 1.00 87.19 88 PHE A CA 1
ATOM 685 C C . PHE A 1 88 ? -10.464 -4.066 16.422 1.00 87.19 88 PHE A C 1
ATOM 687 O O . PHE A 1 88 ? -11.344 -3.224 16.231 1.00 87.19 88 PHE A O 1
ATOM 694 N N . SER A 1 89 ? -9.857 -4.713 15.428 1.00 81.62 89 SER A N 1
ATOM 695 C CA . SER A 1 89 ? -10.325 -4.665 14.042 1.00 81.62 89 SER A CA 1
ATOM 696 C C . SER A 1 89 ? -11.082 -5.946 13.682 1.00 81.62 89 SER A C 1
ATOM 698 O O . SER A 1 89 ? -10.636 -7.050 13.994 1.00 81.62 89 SER A O 1
ATOM 700 N N . GLU A 1 90 ? -12.240 -5.788 13.041 1.00 76.88 90 GLU A N 1
ATOM 701 C CA . GLU A 1 90 ? -13.104 -6.869 12.560 1.00 76.88 90 GLU A CA 1
ATOM 702 C C . GLU A 1 90 ? -13.858 -6.417 11.299 1.00 76.88 90 GLU A C 1
ATOM 704 O O . GLU A 1 90 ? -14.350 -5.290 11.226 1.00 76.88 90 GLU A O 1
ATOM 709 N N . ARG A 1 91 ? -13.969 -7.303 10.305 1.00 68.50 91 ARG A N 1
ATOM 710 C CA . ARG A 1 91 ? -14.644 -7.104 9.010 1.00 68.50 91 ARG A CA 1
ATOM 711 C C . ARG A 1 91 ? -14.304 -5.772 8.335 1.00 68.50 91 ARG A C 1
ATOM 713 O O . ARG A 1 91 ? -15.184 -5.072 7.833 1.00 68.50 91 ARG A O 1
ATOM 720 N N . ARG A 1 92 ? -13.013 -5.425 8.290 1.00 68.88 92 ARG A N 1
ATOM 721 C CA . ARG A 1 92 ? -12.479 -4.154 7.743 1.00 68.88 92 ARG A CA 1
ATOM 722 C C . ARG A 1 92 ? -12.979 -2.899 8.471 1.00 68.88 92 ARG A C 1
ATOM 724 O O . ARG A 1 92 ? -12.968 -1.800 7.914 1.00 68.88 92 ARG A O 1
ATOM 731 N N . GLN A 1 93 ? -13.443 -3.053 9.704 1.00 80.00 93 GLN A N 1
ATOM 732 C CA . GLN A 1 93 ? -13.887 -1.968 10.562 1.00 80.00 93 GLN A CA 1
ATOM 733 C C . GLN A 1 93 ? -13.126 -2.004 11.885 1.00 80.00 93 GLN A C 1
ATOM 735 O O . GLN A 1 93 ? -12.548 -3.010 12.292 1.00 80.00 93 GLN A O 1
ATOM 740 N N . TRP A 1 94 ? -13.104 -0.856 12.538 1.00 84.38 94 TRP A N 1
ATOM 741 C CA . TRP A 1 94 ? -12.615 -0.682 13.887 1.00 84.38 94 TRP A CA 1
ATOM 742 C C . TRP A 1 94 ? -13.779 -0.761 14.851 1.00 84.38 94 TRP A C 1
ATOM 744 O O . TRP A 1 94 ? -14.809 -0.111 14.656 1.00 84.38 94 TRP A O 1
ATOM 754 N N . VAL A 1 95 ? -13.594 -1.547 15.898 1.00 88.50 95 VAL A N 1
ATOM 755 C CA . VAL A 1 95 ? -14.585 -1.768 16.935 1.00 88.50 95 VAL A CA 1
ATOM 756 C C . VAL A 1 95 ? -14.018 -1.278 18.258 1.00 88.50 95 VAL A C 1
ATOM 758 O O . VAL A 1 95 ? -12.900 -1.621 18.645 1.00 88.50 95 VAL A O 1
ATOM 761 N N . THR A 1 96 ? -14.800 -0.463 18.958 1.00 91.88 96 THR A N 1
ATOM 762 C CA . THR A 1 96 ? -14.560 -0.104 20.354 1.00 91.88 96 THR A CA 1
ATOM 763 C C . THR A 1 96 ? -15.747 -0.557 21.184 1.00 91.88 96 THR A C 1
ATOM 765 O O . THR A 1 96 ? -16.874 -0.110 20.967 1.00 91.88 96 THR A O 1
ATOM 768 N N . GLU A 1 97 ? -15.490 -1.458 22.124 1.00 92.88 97 GLU A N 1
ATOM 769 C CA . GLU A 1 97 ? -16.494 -2.040 23.005 1.00 92.88 97 GLU A CA 1
ATOM 770 C C . GLU A 1 97 ? -16.272 -1.630 24.447 1.00 92.88 97 GLU A C 1
ATOM 772 O O . GLU A 1 97 ? -15.136 -1.531 24.905 1.00 92.88 97 GLU A O 1
ATOM 777 N N . ILE A 1 98 ? -17.372 -1.447 25.169 1.00 90.06 98 ILE A N 1
ATOM 778 C CA . ILE A 1 98 ? -17.386 -1.372 26.623 1.00 90.06 98 ILE A CA 1
ATOM 779 C C . ILE A 1 98 ? -18.232 -2.530 27.125 1.00 90.06 98 ILE A C 1
ATOM 781 O O . ILE A 1 98 ? -19.395 -2.674 26.745 1.00 90.06 98 ILE A O 1
ATOM 785 N N . SER A 1 99 ? -17.631 -3.352 27.973 1.00 88.25 99 SER A N 1
ATOM 786 C CA . SER A 1 99 ? -18.254 -4.530 28.566 1.00 88.25 99 SER A CA 1
ATOM 787 C C . SER A 1 99 ? -18.286 -4.434 30.085 1.00 88.25 99 SER A C 1
ATOM 789 O O . SER A 1 99 ? -17.443 -3.780 30.698 1.00 88.25 99 SER A O 1
ATOM 791 N N . GLN A 1 100 ? -19.261 -5.108 30.681 1.00 84.31 100 GLN A N 1
ATOM 792 C CA . GLN A 1 100 ? -19.362 -5.349 32.113 1.00 84.31 100 GLN A CA 1
ATOM 793 C C . GLN A 1 100 ? -19.412 -6.858 32.327 1.00 84.31 100 GLN A C 1
ATOM 795 O O . GLN A 1 100 ? -20.319 -7.537 31.841 1.00 84.31 100 GLN A O 1
ATOM 800 N N . GLY A 1 101 ? -18.411 -7.398 33.023 1.00 80.44 101 GLY A N 1
ATOM 801 C CA . GLY A 1 101 ? -18.210 -8.847 33.059 1.00 80.44 101 GLY A CA 1
ATOM 802 C C . GLY A 1 101 ? -17.965 -9.394 31.649 1.00 80.44 101 GLY A C 1
ATOM 803 O O . GLY A 1 101 ? -17.010 -8.972 30.996 1.00 80.44 101 GLY A O 1
ATOM 804 N N . GLU A 1 102 ? -18.836 -10.301 31.202 1.00 76.50 102 GLU A N 1
ATOM 805 C CA . GLU A 1 102 ? -18.823 -10.909 29.860 1.00 76.50 102 GLU A CA 1
ATOM 806 C C . GLU A 1 102 ? -19.822 -10.251 28.888 1.00 76.50 102 GLU A C 1
ATOM 808 O O . GLU A 1 102 ? -19.866 -10.592 27.707 1.00 76.50 102 GLU A O 1
ATOM 813 N N . ARG A 1 103 ? -20.647 -9.306 29.361 1.00 79.62 103 ARG A N 1
ATOM 814 C CA . ARG A 1 103 ? -21.676 -8.657 28.542 1.00 79.62 103 ARG A CA 1
ATOM 815 C C . ARG A 1 103 ? -21.127 -7.385 27.908 1.00 79.62 103 ARG A C 1
ATOM 817 O O . ARG A 1 103 ? -20.740 -6.458 28.618 1.00 79.62 103 ARG A O 1
ATOM 824 N N . THR A 1 104 ? -21.165 -7.295 26.581 1.00 84.75 104 THR A N 1
ATOM 825 C CA . THR A 1 104 ? -20.956 -6.026 25.869 1.00 84.75 104 THR A CA 1
ATOM 826 C C . THR A 1 104 ? -22.169 -5.121 26.075 1.00 84.75 104 THR A C 1
ATOM 828 O O . THR A 1 104 ? -23.299 -5.515 25.799 1.00 84.75 104 THR A O 1
ATOM 831 N N . ILE A 1 105 ? -21.933 -3.908 26.572 1.00 86.75 105 ILE A N 1
ATOM 832 C CA . ILE A 1 105 ? -22.973 -2.904 26.837 1.00 86.75 105 ILE A CA 1
ATOM 833 C C . ILE A 1 105 ? -22.989 -1.857 25.729 1.00 86.75 105 ILE A C 1
ATOM 835 O O . ILE A 1 105 ? -24.049 -1.448 25.267 1.00 86.75 105 ILE A O 1
ATOM 839 N N . ILE A 1 106 ? -21.807 -1.432 25.286 1.00 88.25 106 ILE A N 1
ATOM 840 C CA . ILE A 1 106 ? -21.657 -0.421 24.241 1.00 88.25 106 ILE A CA 1
ATOM 841 C C . ILE A 1 106 ? -20.730 -0.992 23.184 1.00 88.25 106 ILE A C 1
ATOM 843 O O . ILE A 1 106 ? -19.647 -1.475 23.507 1.00 88.25 106 ILE A O 1
ATOM 847 N N . ARG A 1 107 ? -21.135 -0.898 21.919 1.00 89.00 107 ARG A N 1
ATOM 848 C CA . ARG A 1 107 ? -20.319 -1.285 20.769 1.00 89.00 107 ARG A CA 1
ATOM 849 C C . ARG A 1 107 ? -20.371 -0.177 19.729 1.00 89.00 107 ARG A C 1
ATOM 851 O O . ARG A 1 107 ? -21.427 0.129 19.186 1.00 89.00 107 ARG A O 1
ATOM 858 N N . VAL A 1 108 ? -19.221 0.429 19.451 1.00 87.88 108 VAL A N 1
ATOM 859 C CA . VAL A 1 108 ? -19.067 1.479 18.440 1.00 87.88 108 VAL A CA 1
ATOM 860 C C . VAL A 1 108 ? -18.220 0.935 17.300 1.00 87.88 108 VAL A C 1
ATOM 862 O O . VAL A 1 108 ? -17.072 0.554 17.509 1.00 87.88 108 VAL A O 1
ATOM 865 N N . VAL A 1 109 ? -18.784 0.918 16.092 1.00 87.06 109 VAL A N 1
ATOM 866 C CA . VAL A 1 109 ? -18.125 0.393 14.889 1.00 87.06 109 VAL A CA 1
ATOM 867 C C . VAL A 1 109 ? -17.873 1.524 13.899 1.00 87.06 109 VAL A C 1
ATOM 869 O O . VAL A 1 109 ? -18.788 2.287 13.587 1.00 87.06 109 VAL A O 1
ATOM 872 N N . ARG A 1 110 ? -16.634 1.672 13.416 1.00 84.88 110 ARG A N 1
ATOM 873 C CA . ARG A 1 110 ? -16.221 2.758 12.511 1.00 84.88 110 ARG A CA 1
ATOM 874 C C . ARG A 1 110 ? -15.237 2.281 11.452 1.00 84.88 110 ARG A C 1
ATOM 876 O O . ARG A 1 110 ? -14.437 1.392 11.675 1.00 84.88 110 ARG A O 1
ATOM 883 N N . GLY A 1 111 ? -15.249 2.930 10.290 1.00 75.56 111 GLY A N 1
ATOM 884 C CA . GLY A 1 111 ? -14.277 2.671 9.218 1.00 75.56 111 GLY A CA 1
ATOM 885 C C . GLY A 1 111 ? -12.954 3.434 9.352 1.00 75.56 111 GLY A C 1
ATOM 886 O O . GLY A 1 111 ? -12.254 3.574 8.357 1.00 75.56 111 GLY A O 1
ATOM 887 N N . VAL A 1 112 ? -12.662 4.011 10.521 1.00 79.06 112 VAL A N 1
ATOM 888 C CA . VAL A 1 112 ? -11.448 4.791 10.812 1.00 79.06 112 VAL A CA 1
ATOM 889 C C . VAL A 1 112 ? -10.916 4.330 12.162 1.00 79.06 112 VAL A C 1
ATOM 891 O O . VAL A 1 112 ? -11.720 4.024 13.044 1.00 79.06 112 VAL A O 1
ATOM 894 N N . SER A 1 113 ? -9.588 4.281 12.302 1.00 83.62 113 SER A N 1
ATOM 895 C CA . SER A 1 113 ? -8.929 3.913 13.557 1.00 83.62 113 SER A CA 1
ATOM 896 C C . SER A 1 113 ? -9.473 4.743 14.724 1.00 83.62 113 SER A C 1
ATOM 898 O O . SER A 1 113 ? -9.658 5.955 14.572 1.00 83.62 113 SER A O 1
ATOM 900 N N . PRO A 1 114 ? -9.711 4.127 15.892 1.00 86.62 114 PRO A N 1
ATOM 901 C CA . PRO A 1 114 ? -10.257 4.819 17.052 1.00 86.62 114 PRO A CA 1
ATOM 902 C C . PRO A 1 114 ? -9.330 5.926 17.568 1.00 86.62 114 PRO A C 1
ATOM 904 O O . PRO A 1 114 ? -9.814 6.905 18.127 1.00 86.62 114 PRO A O 1
ATOM 907 N N . PHE A 1 115 ? -8.023 5.831 17.303 1.00 86.56 115 PHE A N 1
ATOM 908 C CA . PHE A 1 115 ? -7.040 6.873 17.624 1.00 86.56 115 PHE A CA 1
ATOM 909 C C . PHE A 1 115 ? -7.077 8.068 16.659 1.00 86.56 115 PHE A C 1
ATOM 911 O O . PHE A 1 115 ? -6.575 9.139 16.982 1.00 86.56 115 PHE A O 1
ATOM 918 N N . ASN A 1 116 ? -7.708 7.904 15.493 1.00 82.31 116 ASN A N 1
ATOM 919 C CA . ASN A 1 116 ? -7.838 8.935 14.462 1.00 82.31 116 ASN A CA 1
ATOM 920 C C . ASN A 1 116 ? -9.275 9.470 14.329 1.00 82.31 116 ASN A C 1
ATOM 922 O O . ASN A 1 116 ? -9.524 10.336 13.490 1.00 82.31 116 ASN A O 1
ATOM 926 N N . ASP A 1 117 ? -10.242 8.951 15.095 1.00 86.62 117 ASP A N 1
ATOM 927 C CA . ASP A 1 117 ? -11.632 9.411 15.060 1.00 86.62 117 ASP A CA 1
ATOM 928 C C . ASP A 1 117 ? -11.883 10.471 16.147 1.00 86.62 117 ASP A C 1
ATOM 930 O O . ASP A 1 117 ? -12.177 10.119 17.294 1.00 86.62 117 ASP A O 1
ATOM 934 N N . PRO A 1 118 ? -11.878 11.779 15.812 1.00 85.56 118 PRO A N 1
ATOM 935 C CA . PRO A 1 118 ? -12.047 12.848 16.799 1.00 85.56 118 PRO A CA 1
ATOM 936 C C . PRO A 1 118 ? -13.426 12.831 17.475 1.00 85.56 118 PRO A C 1
ATOM 938 O O . PRO A 1 118 ? -13.656 13.536 18.456 1.00 85.56 118 PRO A O 1
ATOM 941 N N . ARG A 1 119 ? -14.381 12.054 16.946 1.00 90.44 119 ARG A N 1
ATOM 942 C CA . ARG A 1 119 ? -15.751 11.963 17.465 1.00 90.44 119 ARG A CA 1
ATOM 943 C C . ARG A 1 119 ? -15.955 10.774 18.404 1.00 90.44 119 ARG A C 1
ATOM 945 O O . ARG A 1 119 ? -17.002 10.718 19.049 1.00 90.44 119 ARG A O 1
ATOM 952 N N . LEU A 1 120 ? -15.012 9.832 18.481 1.00 92.25 120 LEU A N 1
ATOM 953 C CA . LEU A 1 120 ? -15.200 8.573 19.204 1.00 92.25 120 LEU A CA 1
ATOM 954 C C . LEU A 1 120 ? -15.421 8.790 20.702 1.00 92.25 120 LEU A C 1
ATOM 956 O O . LEU A 1 120 ? -16.433 8.339 21.233 1.00 92.25 120 LEU A O 1
ATOM 960 N N . ILE A 1 121 ? -14.532 9.537 21.363 1.00 93.88 121 ILE A N 1
ATOM 961 C CA . ILE A 1 121 ? -14.628 9.817 22.806 1.00 93.88 121 ILE A CA 1
ATOM 962 C C . ILE A 1 121 ? -15.963 10.493 23.139 1.00 93.88 121 ILE A C 1
ATOM 964 O O . ILE A 1 121 ? -16.650 10.105 24.083 1.00 93.88 121 ILE A O 1
ATOM 968 N N . GLY A 1 122 ? -16.381 11.465 22.323 1.00 92.62 122 GLY A N 1
ATOM 969 C CA . GLY A 1 122 ? -17.667 12.141 22.486 1.00 92.62 122 GLY A CA 1
ATOM 970 C C . GLY A 1 122 ? -18.864 11.191 22.381 1.00 92.62 122 GLY A C 1
ATOM 971 O O . GLY A 1 122 ? -19.795 11.312 23.175 1.00 92.62 122 GLY A O 1
ATOM 972 N N . ARG A 1 123 ? -18.827 10.232 21.445 1.00 92.44 123 ARG A N 1
ATOM 973 C CA . ARG A 1 123 ? -19.867 9.201 21.289 1.00 92.44 123 ARG A CA 1
ATOM 974 C C . ARG A 1 123 ? -19.889 8.239 22.471 1.00 92.44 123 ARG A C 1
ATOM 976 O O . ARG A 1 123 ? -20.944 8.061 23.065 1.00 92.44 123 ARG A O 1
ATOM 983 N N . LEU A 1 124 ? -18.735 7.691 22.854 1.00 92.62 124 LEU A N 1
ATOM 984 C CA . LEU A 1 124 ? -18.627 6.792 24.006 1.00 92.62 124 LEU A CA 1
ATOM 985 C C . LEU A 1 124 ? -19.136 7.469 25.278 1.00 92.62 124 LEU A C 1
ATOM 987 O O . LEU A 1 124 ? -19.910 6.875 26.014 1.00 92.62 124 LEU A O 1
ATOM 991 N N . LYS A 1 125 ? -18.796 8.744 25.494 1.00 93.44 125 LYS A N 1
ATOM 992 C CA . LYS A 1 125 ? -19.309 9.527 26.622 1.00 93.44 125 LYS A CA 1
ATOM 993 C C . LYS A 1 125 ? -20.840 9.583 26.654 1.00 93.44 125 LYS A C 1
ATOM 995 O O . LYS A 1 125 ? -21.426 9.445 27.723 1.00 93.44 125 LYS A O 1
ATOM 1000 N N . ILE A 1 126 ? -21.476 9.820 25.504 1.00 89.62 126 ILE A N 1
ATOM 1001 C CA . ILE A 1 126 ? -22.941 9.882 25.397 1.00 89.62 126 ILE A CA 1
ATOM 1002 C C . ILE A 1 126 ? -23.554 8.510 25.691 1.00 89.62 126 ILE A C 1
ATOM 1004 O O . ILE A 1 126 ? -24.483 8.439 26.490 1.00 89.62 126 ILE A O 1
ATOM 1008 N N . GLU A 1 127 ? -23.022 7.435 25.103 1.00 88.62 127 GLU A N 1
ATOM 1009 C CA . GLU A 1 127 ? -23.559 6.084 25.314 1.00 88.62 127 GLU A CA 1
ATOM 1010 C C . GLU A 1 127 ? -23.359 5.599 26.757 1.00 88.62 127 GLU A C 1
ATOM 1012 O O . GLU A 1 127 ? -24.302 5.116 27.377 1.00 88.62 127 GLU A O 1
ATOM 1017 N N . ILE A 1 128 ? -22.182 5.827 27.356 1.00 88.06 128 ILE A N 1
ATOM 1018 C CA . ILE A 1 128 ? -21.939 5.524 28.778 1.00 88.06 128 ILE A CA 1
ATOM 1019 C C . ILE A 1 128 ? -22.906 6.324 29.654 1.00 88.06 128 ILE A C 1
ATOM 1021 O O . ILE A 1 128 ? -23.500 5.763 30.567 1.00 88.06 128 ILE A O 1
ATOM 1025 N N . GLY A 1 129 ? -23.106 7.615 29.374 1.00 85.75 129 GLY A N 1
ATOM 1026 C CA . GLY A 1 129 ? -24.032 8.452 30.142 1.00 85.75 129 GLY A CA 1
ATOM 1027 C C . GLY A 1 129 ? -25.496 8.007 30.040 1.00 85.75 129 GLY A C 1
ATOM 1028 O O . GLY A 1 129 ? -26.252 8.200 30.989 1.00 85.75 129 GLY A O 1
ATOM 1029 N N . ARG A 1 130 ? -25.902 7.389 28.922 1.00 84.00 130 ARG A N 1
ATOM 1030 C CA . ARG A 1 130 ? -27.239 6.792 28.766 1.00 84.00 130 ARG A CA 1
ATOM 1031 C C . ARG A 1 130 ? -27.383 5.495 29.555 1.00 84.00 130 ARG A C 1
ATOM 1033 O O . ARG A 1 130 ? -28.380 5.332 30.249 1.00 84.00 130 ARG A O 1
ATOM 1040 N N . CYS A 1 131 ? -26.401 4.598 29.461 1.00 82.75 131 CYS A N 1
ATOM 1041 C CA . CYS A 1 131 ? -26.420 3.320 30.176 1.00 82.75 131 CYS A CA 1
ATOM 1042 C C . CYS A 1 131 ? -26.258 3.499 31.691 1.00 82.75 131 CYS A C 1
ATOM 1044 O O . CYS A 1 131 ? -26.825 2.733 32.464 1.00 82.75 131 CYS A O 1
ATOM 1046 N N . PHE A 1 132 ? -25.532 4.539 32.112 1.00 83.94 132 PHE A N 1
ATOM 1047 C CA . PHE A 1 132 ? -25.218 4.816 33.511 1.00 83.94 132 PHE A CA 1
ATOM 1048 C C . PHE A 1 132 ? -25.530 6.275 33.881 1.00 83.94 132 PHE A C 1
ATOM 1050 O O . PHE A 1 132 ? -24.614 7.080 34.084 1.00 83.94 132 PHE A O 1
ATOM 1057 N N . PRO A 1 133 ? -26.819 6.639 34.034 1.00 81.12 133 PRO A N 1
ATOM 1058 C CA . PRO A 1 133 ? -27.239 8.024 34.283 1.00 81.12 133 PRO A CA 1
ATOM 1059 C C . PRO A 1 133 ? -26.695 8.636 35.582 1.00 81.12 133 PRO A C 1
ATOM 1061 O O . PRO A 1 133 ? -26.712 9.853 35.756 1.00 81.12 133 PRO A O 1
ATOM 1064 N N . LEU A 1 134 ? -26.228 7.798 36.513 1.00 84.12 134 LEU A N 1
ATOM 1065 C CA . LEU A 1 134 ? -25.644 8.226 37.785 1.00 84.12 134 LEU A CA 1
ATOM 1066 C C . LEU A 1 134 ? -24.213 8.760 37.635 1.00 84.12 134 LEU A C 1
ATOM 1068 O O . LEU A 1 134 ? -23.732 9.485 38.511 1.00 84.12 134 LEU A O 1
ATOM 1072 N N . PHE A 1 135 ? -23.522 8.436 36.539 1.00 84.12 135 PHE A N 1
ATOM 1073 C CA . PHE A 1 135 ? -22.182 8.948 36.290 1.00 84.12 135 PHE A CA 1
ATOM 1074 C C . PHE A 1 135 ? -22.224 10.369 35.737 1.00 84.12 135 PHE A C 1
ATOM 1076 O O . PHE A 1 135 ? -22.949 10.703 34.800 1.00 84.12 135 PHE A O 1
ATOM 1083 N N . LYS A 1 136 ? -21.383 11.239 36.303 1.00 88.19 136 LYS A N 1
ATOM 1084 C CA . LYS A 1 136 ? -21.240 12.608 35.808 1.00 88.19 136 LYS A CA 1
ATOM 1085 C C . LYS A 1 136 ? -20.551 12.590 34.445 1.00 88.19 136 LYS A C 1
ATOM 1087 O O . LYS A 1 136 ? -19.458 12.049 34.303 1.00 88.19 136 LYS A O 1
ATOM 1092 N N . THR A 1 137 ? -21.137 13.286 33.475 1.00 87.94 137 THR A N 1
ATOM 1093 C CA . THR A 1 137 ? -20.596 13.421 32.109 1.00 87.94 137 THR A CA 1
ATOM 1094 C C . THR A 1 137 ? -19.139 13.902 32.073 1.00 87.94 137 THR A C 1
ATOM 1096 O O . THR A 1 137 ? -18.380 13.487 31.200 1.00 87.94 137 THR A O 1
ATOM 1099 N N . THR A 1 138 ? -18.733 14.765 33.011 1.00 90.94 138 THR A N 1
ATOM 1100 C CA . THR A 1 138 ? -17.345 15.244 33.128 1.00 90.94 138 THR A CA 1
ATOM 1101 C C . THR A 1 138 ? -16.388 14.130 33.535 1.00 90.94 138 THR A C 1
ATOM 1103 O O . THR A 1 138 ? -15.347 13.981 32.912 1.00 90.94 138 THR A O 1
ATOM 1106 N N . VAL A 1 139 ? -16.785 13.298 34.500 1.00 89.50 139 VAL A N 1
ATOM 1107 C CA . VAL A 1 139 ? -15.998 12.156 34.987 1.00 89.50 139 VAL A CA 1
ATOM 1108 C C . VAL A 1 139 ? -15.814 11.119 33.880 1.00 89.50 139 VAL A C 1
ATOM 1110 O O . VAL A 1 139 ? -14.705 10.649 33.654 1.00 89.50 139 VAL A O 1
ATOM 1113 N N . ILE A 1 140 ? -16.880 10.822 33.126 1.00 90.25 140 ILE A N 1
ATOM 1114 C CA . ILE A 1 140 ? -16.799 9.917 31.970 1.00 90.25 140 ILE A CA 1
ATOM 1115 C C . ILE A 1 140 ? -15.807 10.454 30.928 1.00 90.25 140 ILE A C 1
ATOM 1117 O O . ILE A 1 140 ? -14.990 9.703 30.403 1.00 90.25 140 ILE A O 1
ATOM 1121 N N . LEU A 1 141 ? -15.880 11.752 30.616 1.00 92.25 141 LEU A N 1
ATOM 1122 C CA . LEU A 1 141 ? -15.005 12.374 29.624 1.00 92.25 141 LEU A CA 1
ATOM 1123 C C . LEU A 1 141 ? -13.536 12.373 30.064 1.00 92.25 141 LEU A C 1
ATOM 1125 O O . LEU A 1 141 ? -12.671 12.023 29.266 1.00 92.25 141 LEU A O 1
ATOM 1129 N N . GLU A 1 142 ? -13.261 12.763 31.308 1.00 91.88 142 GLU A N 1
ATOM 1130 C CA . GLU A 1 142 ? -11.912 12.756 31.886 1.00 91.88 142 GLU A CA 1
ATOM 1131 C C . GLU A 1 142 ? -11.308 11.352 31.860 1.00 91.88 142 GLU A C 1
ATOM 1133 O O . GLU A 1 142 ? -10.164 11.182 31.439 1.00 91.88 142 GLU A O 1
ATOM 1138 N N . GLU A 1 143 ? -12.093 10.339 32.231 1.00 91.38 143 GLU A N 1
ATOM 1139 C CA . GLU A 1 143 ? -11.627 8.958 32.245 1.00 91.38 143 GLU A CA 1
ATOM 1140 C C . GLU A 1 143 ? -11.369 8.409 30.839 1.00 91.38 143 GLU A C 1
ATOM 1142 O O . GLU A 1 143 ? -10.338 7.777 30.611 1.00 91.38 143 GLU A O 1
ATOM 1147 N N . LEU A 1 144 ? -12.259 8.677 29.877 1.00 92.31 144 LEU A N 1
ATOM 1148 C CA . LEU A 1 144 ? -12.038 8.274 28.489 1.00 92.31 144 LEU A CA 1
ATOM 1149 C C . LEU A 1 144 ? -10.798 8.952 27.901 1.00 92.31 144 LEU A C 1
ATOM 1151 O O . LEU A 1 144 ? -9.989 8.263 27.292 1.00 92.31 144 LEU A O 1
ATOM 1155 N N . ASN A 1 145 ? -10.606 10.259 28.109 1.00 92.50 145 ASN A N 1
ATOM 1156 C CA . ASN A 1 145 ? -9.399 10.948 27.640 1.00 92.50 145 ASN A CA 1
ATOM 1157 C C . ASN A 1 145 ? -8.140 10.328 28.256 1.00 92.50 145 ASN A C 1
ATOM 1159 O O . ASN A 1 145 ? -7.242 9.933 27.523 1.00 92.50 145 ASN A O 1
ATOM 1163 N N . ARG A 1 146 ? -8.115 10.127 29.581 1.00 90.94 146 ARG A N 1
ATOM 1164 C CA . ARG A 1 146 ? -6.990 9.486 30.279 1.00 90.94 146 ARG A CA 1
ATOM 1165 C C . ARG A 1 146 ? -6.659 8.111 29.697 1.00 90.94 146 ARG A C 1
ATOM 1167 O O . ARG A 1 146 ? -5.488 7.787 29.509 1.00 90.94 146 ARG A O 1
ATOM 1174 N N . VAL A 1 147 ? -7.678 7.290 29.440 1.00 90.06 147 VAL A N 1
ATOM 1175 C CA . VAL A 1 147 ? -7.499 5.943 28.884 1.00 90.06 147 VAL A CA 1
ATOM 1176 C C . VAL A 1 147 ? -7.008 6.006 27.441 1.00 90.06 147 VAL A C 1
ATOM 1178 O O . VAL A 1 147 ? -6.036 5.330 27.124 1.00 90.06 147 VAL A O 1
ATOM 1181 N N . PHE A 1 148 ? -7.613 6.821 26.576 1.00 90.38 148 PHE A N 1
ATOM 1182 C CA . PHE A 1 148 ? -7.195 6.939 25.175 1.00 90.38 148 PHE A CA 1
ATOM 1183 C C . PHE A 1 148 ? -5.791 7.543 25.026 1.00 90.38 148 PHE A C 1
ATOM 1185 O O . PHE A 1 148 ? -5.010 7.035 24.223 1.00 90.38 148 PHE A O 1
ATOM 1192 N N . ASP A 1 149 ? -5.435 8.535 25.845 1.00 89.25 149 ASP A N 1
ATOM 1193 C CA . ASP A 1 149 ? -4.084 9.107 25.901 1.00 89.25 149 ASP A CA 1
ATOM 1194 C C . ASP A 1 149 ? -3.054 8.083 26.407 1.00 89.25 149 ASP A C 1
ATOM 1196 O O . ASP A 1 149 ? -1.911 8.052 25.949 1.00 89.25 149 ASP A O 1
ATOM 1200 N N . GLY A 1 150 ? -3.444 7.205 27.335 1.00 86.19 150 GLY A N 1
ATOM 1201 C CA . GLY A 1 150 ? -2.604 6.086 27.761 1.00 86.19 150 GLY A CA 1
ATOM 1202 C C . GLY A 1 150 ? -2.444 5.028 26.668 1.00 86.19 150 GLY A C 1
ATOM 1203 O O . GLY A 1 150 ? -1.345 4.524 26.446 1.00 86.19 150 GLY A O 1
ATOM 1204 N N . LEU A 1 151 ? -3.532 4.712 25.961 1.00 87.31 151 LEU A N 1
ATOM 1205 C CA . LEU A 1 151 ? -3.546 3.688 24.924 1.00 87.31 151 LEU A CA 1
ATOM 1206 C C . LEU A 1 151 ? -2.745 4.098 23.693 1.00 87.31 151 LEU A C 1
ATOM 1208 O O . LEU A 1 151 ? -1.957 3.287 23.221 1.00 87.31 151 LEU A O 1
ATOM 1212 N N . ILE A 1 152 ? -2.890 5.332 23.200 1.00 84.31 152 ILE A N 1
ATOM 1213 C CA . ILE A 1 152 ? -2.193 5.791 21.986 1.00 84.31 152 ILE A CA 1
ATOM 1214 C C . ILE A 1 152 ? -0.663 5.735 22.126 1.00 84.31 152 ILE A C 1
ATOM 1216 O O . ILE A 1 152 ? 0.036 5.569 21.134 1.00 84.31 152 ILE A O 1
ATOM 1220 N N . ASN A 1 153 ? -0.154 5.818 23.358 1.00 80.31 153 ASN A N 1
ATOM 1221 C CA . ASN A 1 153 ? 1.272 5.742 23.680 1.00 80.31 153 ASN A CA 1
ATOM 1222 C C . ASN A 1 153 ? 1.713 4.344 24.159 1.00 80.31 153 ASN A C 1
ATOM 1224 O O . ASN A 1 153 ? 2.833 4.180 24.642 1.00 80.31 153 ASN A O 1
ATOM 1228 N N . SER A 1 154 ? 0.832 3.342 24.095 1.00 80.88 154 SER A N 1
ATOM 1229 C CA . SER A 1 154 ? 1.123 1.988 24.570 1.00 80.88 154 SER A CA 1
ATOM 1230 C C . SER A 1 154 ? 1.765 1.118 23.477 1.00 80.88 154 SER A C 1
ATOM 1232 O O . SER A 1 154 ? 1.397 1.243 22.307 1.00 80.88 154 SER A O 1
ATOM 1234 N N . PRO A 1 155 ? 2.633 0.150 23.838 1.00 76.06 155 PRO A N 1
ATOM 1235 C CA . PRO A 1 155 ? 3.160 -0.835 22.886 1.00 76.06 155 PRO A CA 1
ATOM 1236 C C . PRO A 1 155 ? 2.071 -1.671 22.197 1.00 76.06 155 PRO A C 1
ATOM 1238 O O . PRO A 1 155 ? 2.284 -2.211 21.115 1.00 76.06 155 PRO A O 1
ATOM 1241 N N . ASP A 1 156 ? 0.906 -1.811 22.831 1.00 74.12 156 ASP A N 1
ATOM 1242 C CA . ASP A 1 156 ? -0.219 -2.557 22.271 1.00 74.12 156 ASP A CA 1
ATOM 1243 C C . ASP A 1 156 ? -0.923 -1.777 21.155 1.00 74.12 156 ASP A C 1
ATOM 1245 O O . ASP A 1 156 ? -1.452 -2.397 20.235 1.00 74.12 156 ASP A O 1
ATOM 1249 N N . ALA A 1 157 ? -0.905 -0.439 21.193 1.00 73.56 157 ALA A N 1
ATOM 1250 C CA . ALA A 1 157 ? -1.438 0.380 20.106 1.00 73.56 157 ALA A CA 1
ATOM 1251 C C . ALA A 1 157 ? -0.545 0.344 18.861 1.00 73.56 157 ALA A C 1
ATOM 1253 O O . ALA A 1 157 ? -1.072 0.365 17.755 1.00 73.56 157 ALA A O 1
ATOM 1254 N N . GLU A 1 158 ? 0.778 0.218 19.019 1.00 67.94 158 GLU A N 1
ATOM 1255 C CA . GLU A 1 158 ? 1.701 0.018 17.887 1.00 67.94 158 GLU A CA 1
ATOM 1256 C C . GLU A 1 158 ? 1.487 -1.330 17.189 1.00 67.94 158 GLU A C 1
ATOM 1258 O O . GLU A 1 158 ? 1.674 -1.446 15.983 1.00 67.94 158 GLU A O 1
ATOM 1263 N N . LYS A 1 159 ? 1.077 -2.358 17.941 1.00 70.31 159 LYS A N 1
ATOM 1264 C CA . LYS A 1 159 ? 0.764 -3.694 17.403 1.00 70.31 159 LYS A CA 1
ATOM 1265 C C . LYS A 1 159 ? -0.657 -3.803 16.855 1.00 70.31 159 LYS A C 1
ATOM 1267 O O . LYS A 1 159 ? -1.010 -4.822 16.254 1.00 70.31 159 LYS A O 1
ATOM 1272 N N . LEU A 1 160 ? -1.491 -2.801 17.115 1.00 78.19 160 LEU A N 1
ATOM 1273 C CA . LEU A 1 160 ? -2.871 -2.788 16.678 1.00 78.19 160 LEU A CA 1
ATOM 1274 C C . LEU A 1 160 ? -2.931 -2.328 15.222 1.00 78.19 160 LEU A C 1
ATOM 1276 O O . LEU A 1 160 ? -2.704 -1.163 14.912 1.00 78.19 160 LEU A O 1
ATOM 1280 N N . THR A 1 161 ? -3.313 -3.243 14.343 1.00 78.38 161 THR A N 1
ATOM 1281 C CA . THR A 1 161 ? -3.356 -3.015 12.898 1.00 78.38 161 THR A CA 1
ATOM 1282 C C . THR A 1 161 ? -4.730 -3.379 12.344 1.00 78.38 161 THR A C 1
ATOM 1284 O O . THR A 1 161 ? -5.484 -4.144 12.961 1.00 78.38 161 THR A O 1
ATOM 1287 N N . SER A 1 162 ? -5.108 -2.792 11.209 1.00 80.62 162 SER A N 1
ATOM 1288 C CA . SER A 1 162 ? -6.406 -3.086 10.607 1.00 80.62 162 SER A CA 1
ATOM 1289 C C . SER A 1 162 ? -6.403 -4.462 9.943 1.00 80.62 162 SER A C 1
ATOM 1291 O O . SER A 1 162 ? -5.394 -4.946 9.429 1.00 80.62 162 SER A O 1
ATOM 1293 N N . GLU A 1 163 ? -7.569 -5.103 9.893 1.00 78.50 163 GLU A N 1
ATOM 1294 C CA . GLU A 1 163 ? -7.719 -6.393 9.212 1.00 78.50 163 GLU A CA 1
ATOM 1295 C C . GLU A 1 163 ? -7.313 -6.323 7.729 1.00 78.50 163 GLU A C 1
ATOM 1297 O O . GLU A 1 163 ? -6.835 -7.297 7.149 1.00 78.50 163 GLU A O 1
ATOM 1302 N N . VAL A 1 164 ? -7.491 -5.156 7.098 1.00 84.19 164 VAL A N 1
ATOM 1303 C CA . VAL A 1 164 ? -7.105 -4.952 5.701 1.00 84.19 164 VAL A CA 1
ATOM 1304 C C . VAL A 1 164 ? -5.590 -5.027 5.545 1.00 84.19 164 VAL A C 1
ATOM 1306 O O . VAL A 1 164 ? -5.130 -5.701 4.622 1.00 84.19 164 VAL A O 1
ATOM 1309 N N . VAL A 1 165 ? -4.841 -4.376 6.440 1.00 86.25 165 VAL A N 1
ATOM 1310 C CA . VAL A 1 165 ? -3.373 -4.411 6.464 1.00 86.25 165 VAL A CA 1
ATOM 1311 C C . VAL A 1 165 ? -2.895 -5.838 6.723 1.00 86.25 165 VAL A C 1
ATOM 1313 O O . VAL A 1 165 ? -2.114 -6.366 5.934 1.00 86.25 165 VAL A O 1
ATOM 1316 N N . LEU A 1 166 ? -3.447 -6.518 7.734 1.00 82.81 166 LEU A N 1
ATOM 1317 C CA . LEU A 1 166 ? -3.110 -7.917 8.025 1.00 82.81 166 LEU A CA 1
ATOM 1318 C C . LEU A 1 166 ? -3.363 -8.838 6.842 1.00 82.81 166 LEU A C 1
ATOM 1320 O O . LEU A 1 166 ? -2.509 -9.644 6.501 1.00 82.81 166 LEU A O 1
ATOM 1324 N N . ARG A 1 167 ? -4.495 -8.685 6.151 1.00 85.06 167 ARG A N 1
ATOM 1325 C CA . ARG A 1 167 ? -4.780 -9.478 4.953 1.00 85.06 167 ARG A CA 1
ATOM 1326 C C . ARG A 1 167 ? -3.739 -9.247 3.855 1.00 85.06 167 ARG A C 1
ATOM 1328 O O . ARG A 1 167 ? -3.451 -10.174 3.100 1.00 85.06 167 ARG A O 1
ATOM 1335 N N . VAL A 1 168 ? -3.214 -8.030 3.713 1.00 89.88 168 VAL A N 1
ATOM 1336 C CA . VAL A 1 168 ? -2.129 -7.759 2.761 1.00 89.88 168 VAL A CA 1
ATOM 1337 C C . VAL A 1 168 ? -0.856 -8.463 3.207 1.00 89.88 168 VAL A C 1
ATOM 1339 O O . VAL A 1 168 ? -0.324 -9.240 2.421 1.00 89.88 168 VAL A O 1
ATOM 1342 N N . ILE A 1 169 ? -0.442 -8.265 4.460 1.00 87.94 169 ILE A N 1
ATOM 1343 C CA . ILE A 1 169 ? 0.737 -8.898 5.069 1.00 87.94 169 ILE A CA 1
ATOM 1344 C C . ILE A 1 169 ? 0.671 -10.422 4.918 1.00 87.94 169 ILE A C 1
ATOM 1346 O O . ILE A 1 169 ? 1.576 -11.037 4.363 1.00 87.94 169 ILE A O 1
ATOM 1350 N N . ASP A 1 170 ? -0.446 -11.036 5.306 1.00 85.31 170 ASP A N 1
ATOM 1351 C CA . ASP A 1 170 ? -0.658 -12.481 5.240 1.00 85.31 170 ASP A CA 1
ATOM 1352 C C . ASP A 1 170 ? -0.646 -13.020 3.814 1.00 85.31 170 ASP A C 1
ATOM 1354 O O . ASP A 1 170 ? -0.326 -14.193 3.603 1.00 85.31 170 ASP A O 1
ATOM 1358 N N . ARG A 1 171 ? -1.022 -12.210 2.821 1.00 89.31 171 ARG A N 1
ATOM 1359 C CA . ARG A 1 171 ? -0.958 -12.604 1.411 1.00 89.31 171 ARG A CA 1
ATOM 1360 C C . ARG A 1 171 ? 0.382 -12.275 0.768 1.00 89.31 171 ARG A C 1
ATOM 1362 O O . ARG A 1 171 ? 0.658 -12.845 -0.285 1.00 89.31 171 ARG A O 1
ATOM 1369 N N . THR A 1 172 ? 1.201 -11.411 1.354 1.00 91.69 172 THR A N 1
ATOM 1370 C CA . THR A 1 172 ? 2.562 -11.153 0.890 1.00 91.69 172 THR A CA 1
ATOM 1371 C C . THR A 1 172 ? 3.446 -12.357 1.224 1.00 91.69 172 THR A C 1
ATOM 1373 O O . THR A 1 172 ? 3.464 -12.872 2.337 1.00 91.69 172 THR A O 1
ATOM 1376 N N . GLU A 1 173 ? 4.137 -12.872 0.211 1.00 89.56 173 GLU A N 1
ATOM 1377 C CA . GLU A 1 173 ? 5.092 -13.973 0.335 1.00 89.56 173 GLU A CA 1
ATOM 1378 C C . GLU A 1 173 ? 6.520 -13.435 0.433 1.00 89.56 173 GLU A C 1
ATOM 1380 O O . GLU A 1 173 ? 7.275 -13.853 1.310 1.00 89.56 173 GLU A O 1
ATOM 1385 N N . ARG A 1 174 ? 6.893 -12.507 -0.458 1.00 89.50 174 ARG A N 1
ATOM 1386 C CA . ARG A 1 174 ? 8.202 -11.837 -0.471 1.00 89.50 174 ARG A CA 1
ATOM 1387 C C . ARG A 1 174 ? 8.080 -10.444 -1.059 1.00 89.50 174 ARG A C 1
ATOM 1389 O O . ARG A 1 174 ? 7.234 -10.200 -1.916 1.00 89.50 174 ARG A O 1
ATOM 1396 N N . VAL A 1 175 ? 8.982 -9.557 -0.657 1.00 93.06 175 VAL A N 1
ATOM 1397 C CA . VAL A 1 175 ? 9.128 -8.248 -1.287 1.00 93.06 175 VAL A CA 1
ATOM 1398 C C . VAL A 1 175 ? 10.549 -8.090 -1.791 1.00 93.06 175 VAL A C 1
ATOM 1400 O O . VAL A 1 175 ? 11.520 -8.336 -1.075 1.00 93.06 175 VAL A O 1
ATOM 1403 N N . TRP A 1 176 ? 10.664 -7.678 -3.044 1.00 89.06 176 TRP A N 1
ATOM 1404 C CA . TRP A 1 176 ? 11.931 -7.425 -3.697 1.00 89.06 176 TRP A CA 1
ATOM 1405 C C . TRP A 1 176 ? 12.015 -5.973 -4.121 1.00 89.06 176 TRP A C 1
ATOM 1407 O O . TRP A 1 176 ? 11.067 -5.420 -4.669 1.00 89.06 176 TRP A O 1
ATOM 1417 N N . ARG A 1 177 ? 13.181 -5.376 -3.921 1.00 88.94 177 ARG A N 1
ATOM 1418 C CA . ARG A 1 177 ? 13.585 -4.151 -4.592 1.00 88.94 177 ARG A CA 1
ATOM 1419 C C . ARG A 1 177 ? 14.535 -4.552 -5.707 1.00 88.94 177 ARG A C 1
ATOM 1421 O O . ARG A 1 177 ? 15.701 -4.858 -5.464 1.00 88.94 177 ARG A O 1
ATOM 1428 N N . GLU A 1 178 ? 14.021 -4.589 -6.925 1.00 82.81 178 GLU A N 1
ATOM 1429 C CA . GLU A 1 178 ? 14.843 -4.865 -8.092 1.00 82.81 178 GLU A CA 1
ATOM 1430 C C . GLU A 1 178 ? 15.664 -3.628 -8.435 1.00 82.81 178 GLU A C 1
ATOM 1432 O O . GLU A 1 178 ? 15.128 -2.522 -8.594 1.00 82.81 178 GLU A O 1
ATOM 1437 N N . LEU A 1 179 ? 16.978 -3.823 -8.539 1.00 73.69 179 LEU A N 1
ATOM 1438 C CA . LEU A 1 179 ? 17.943 -2.774 -8.849 1.00 73.69 179 LEU A CA 1
ATOM 1439 C C . LEU A 1 179 ? 17.911 -2.430 -10.353 1.00 73.69 179 LEU A C 1
ATOM 1441 O O . LEU A 1 179 ? 18.891 -2.603 -11.066 1.00 73.69 179 LEU A O 1
ATOM 1445 N N . TYR A 1 180 ? 16.761 -1.952 -10.834 1.00 61.50 180 TYR A N 1
ATOM 1446 C CA . TYR A 1 180 ? 16.602 -1.261 -12.118 1.00 61.50 180 TYR A CA 1
ATOM 1447 C C . TYR A 1 180 ? 16.742 0.256 -11.935 1.00 61.50 180 TYR A C 1
ATOM 1449 O O . TYR A 1 180 ? 16.726 0.772 -10.813 1.00 61.50 180 TYR A O 1
ATOM 1457 N N . LYS A 1 181 ? 16.825 0.999 -13.045 1.00 55.34 181 LYS A N 1
ATOM 1458 C CA . LYS A 1 181 ? 16.759 2.464 -13.042 1.00 55.34 181 LYS A CA 1
ATOM 1459 C C . LYS A 1 181 ? 15.553 2.957 -13.858 1.00 55.34 181 LYS A C 1
ATOM 1461 O O . LYS A 1 181 ? 15.603 2.931 -15.086 1.00 55.34 181 LYS A O 1
ATOM 1466 N N . PRO A 1 182 ? 14.465 3.419 -13.203 1.00 62.62 182 PRO A N 1
ATOM 1467 C CA . PRO A 1 182 ? 14.266 3.532 -11.750 1.00 62.62 182 PRO A CA 1
ATOM 1468 C C . PRO A 1 182 ? 13.999 2.177 -11.059 1.00 62.62 182 PRO A C 1
ATOM 1470 O O . PRO A 1 182 ? 13.496 1.260 -11.709 1.00 62.62 182 PRO A O 1
ATOM 1473 N N . PRO A 1 183 ? 14.288 2.051 -9.746 1.00 70.44 183 PRO A N 1
ATOM 1474 C CA . PRO A 1 183 ? 14.076 0.807 -9.017 1.00 70.44 183 PRO A CA 1
ATOM 1475 C C . PRO A 1 183 ? 12.588 0.482 -8.920 1.00 70.44 183 PRO A C 1
ATOM 1477 O O . PRO A 1 183 ? 11.743 1.369 -8.728 1.00 70.44 183 PRO A O 1
ATOM 1480 N N . VAL A 1 184 ? 12.295 -0.810 -9.027 1.00 81.50 184 VAL A N 1
ATOM 1481 C CA . VAL A 1 184 ? 10.940 -1.354 -8.981 1.00 81.50 184 VAL A CA 1
ATOM 1482 C C . VAL A 1 184 ? 10.816 -2.244 -7.754 1.00 81.50 184 VAL A C 1
ATOM 1484 O O . VAL A 1 184 ? 11.662 -3.096 -7.489 1.00 81.50 184 VAL A O 1
ATOM 1487 N N . TYR A 1 185 ? 9.749 -2.030 -6.997 1.00 87.06 185 TYR A N 1
ATOM 1488 C CA . TYR A 1 185 ? 9.320 -2.914 -5.933 1.00 87.06 185 TYR A CA 1
ATOM 1489 C C . TYR A 1 185 ? 8.419 -3.992 -6.518 1.00 87.06 185 TYR A C 1
ATOM 1491 O O . TYR A 1 185 ? 7.403 -3.697 -7.153 1.00 87.06 185 TYR A O 1
ATOM 1499 N N . VAL A 1 186 ? 8.807 -5.238 -6.291 1.00 86.88 186 VAL A N 1
ATOM 1500 C CA . VAL A 1 186 ? 8.102 -6.432 -6.733 1.00 86.88 186 VAL A CA 1
ATOM 1501 C C . VAL A 1 186 ? 7.597 -7.161 -5.500 1.00 86.88 186 VAL A C 1
ATOM 1503 O O . VAL A 1 186 ? 8.380 -7.708 -4.725 1.00 86.88 186 VAL A O 1
ATOM 1506 N N . ILE A 1 187 ? 6.284 -7.145 -5.304 1.00 90.25 187 ILE A N 1
ATOM 1507 C CA . ILE A 1 187 ? 5.638 -7.794 -4.162 1.00 90.25 187 ILE A CA 1
ATOM 1508 C C . ILE A 1 187 ? 5.078 -9.116 -4.663 1.00 90.25 187 ILE A C 1
ATOM 1510 O O . ILE A 1 187 ? 4.071 -9.160 -5.374 1.00 90.25 187 ILE A O 1
ATOM 1514 N N . GLU A 1 188 ? 5.766 -10.194 -4.315 1.00 87.00 188 GLU A N 1
ATOM 1515 C CA . GLU A 1 188 ? 5.329 -11.554 -4.580 1.00 87.00 188 GLU A CA 1
ATOM 1516 C C . GLU A 1 188 ? 4.270 -11.919 -3.544 1.00 87.00 188 GLU A C 1
ATOM 1518 O O . GLU A 1 188 ? 4.508 -11.899 -2.337 1.00 87.00 188 GLU A O 1
ATOM 1523 N N . MET A 1 189 ? 3.079 -12.235 -4.028 1.00 85.62 189 MET A N 1
ATOM 1524 C CA . MET A 1 189 ? 1.939 -12.676 -3.245 1.00 85.62 189 MET A CA 1
ATOM 1525 C C . MET A 1 189 ? 1.869 -14.203 -3.261 1.00 85.62 189 MET A C 1
ATOM 1527 O O . MET A 1 189 ? 2.151 -14.844 -4.282 1.00 85.62 189 MET A O 1
ATOM 1531 N N . LYS A 1 190 ? 1.394 -14.784 -2.156 1.00 81.81 190 LYS A N 1
ATOM 1532 C CA . LYS 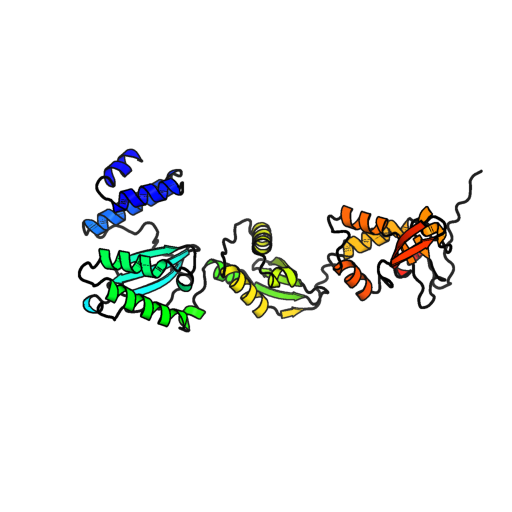A 1 190 ? 1.142 -16.222 -2.033 1.00 81.81 190 LYS A CA 1
ATOM 1533 C C . LYS A 1 190 ? 0.295 -16.709 -3.210 1.00 81.81 190 LYS A C 1
ATOM 1535 O O . LYS A 1 190 ? -0.736 -16.123 -3.545 1.00 81.81 190 LYS A O 1
ATOM 1540 N N . GLY A 1 191 ? 0.738 -17.796 -3.838 1.00 71.38 191 GLY A N 1
ATOM 1541 C CA . GLY A 1 191 ? 0.126 -18.311 -5.068 1.00 71.38 191 GLY A CA 1
ATOM 1542 C C . GLY A 1 191 ? 0.747 -17.763 -6.359 1.00 71.38 191 GLY A C 1
ATOM 1543 O O . GLY A 1 191 ? 0.099 -17.830 -7.402 1.00 71.38 191 GLY A O 1
ATOM 1544 N N . LYS A 1 192 ? 1.995 -17.266 -6.299 1.00 57.97 192 LYS A N 1
ATOM 1545 C CA . LYS A 1 192 ? 2.812 -16.822 -7.450 1.00 57.97 192 LYS A CA 1
ATOM 1546 C C . LYS A 1 192 ? 2.197 -15.676 -8.259 1.00 57.97 192 LYS A C 1
ATOM 1548 O O . LYS A 1 192 ? 2.326 -15.614 -9.480 1.00 57.97 192 LYS A O 1
ATOM 1553 N N . LYS A 1 193 ? 1.501 -14.780 -7.572 1.00 70.62 193 LYS A N 1
ATOM 1554 C CA . LYS A 1 193 ? 0.902 -13.569 -8.135 1.00 70.62 193 LYS A CA 1
ATOM 1555 C C . LYS A 1 193 ? 1.771 -12.376 -7.740 1.00 70.62 193 LYS A C 1
ATOM 1557 O O . LYS A 1 193 ? 2.267 -12.372 -6.625 1.00 70.62 193 LYS A O 1
ATOM 1562 N N . THR A 1 194 ? 1.945 -11.370 -8.593 1.00 76.38 194 THR A N 1
ATOM 1563 C CA . THR A 1 194 ? 2.945 -10.318 -8.334 1.00 76.38 194 THR A CA 1
ATOM 1564 C C . THR A 1 194 ? 2.397 -8.921 -8.598 1.00 76.38 194 THR A C 1
ATOM 1566 O O . THR A 1 194 ? 1.730 -8.701 -9.608 1.00 76.38 194 THR A O 1
ATOM 1569 N N . LEU A 1 195 ? 2.689 -7.984 -7.694 1.00 82.44 195 LEU A N 1
ATOM 1570 C CA . LEU A 1 195 ? 2.417 -6.552 -7.853 1.00 82.44 195 LEU A CA 1
ATOM 1571 C C . LEU A 1 195 ? 3.725 -5.804 -8.147 1.00 82.44 195 LEU A C 1
ATOM 1573 O O . LEU A 1 195 ? 4.774 -6.164 -7.611 1.00 82.44 195 LEU A O 1
ATOM 1577 N N . TYR A 1 196 ? 3.651 -4.752 -8.963 1.00 81.00 196 TYR A N 1
ATOM 1578 C CA . TYR A 1 196 ? 4.810 -3.989 -9.432 1.00 81.00 196 TYR A CA 1
ATOM 1579 C C . TYR A 1 196 ? 4.625 -2.498 -9.182 1.00 81.00 196 TYR A C 1
ATOM 1581 O O . TYR A 1 196 ? 3.771 -1.860 -9.797 1.00 81.00 196 TYR A O 1
ATOM 1589 N N . PHE A 1 197 ? 5.466 -1.907 -8.344 1.00 82.94 197 PHE A N 1
ATOM 1590 C CA . PHE A 1 197 ? 5.408 -0.478 -8.048 1.00 82.94 197 PHE A CA 1
ATOM 1591 C C . PHE A 1 197 ? 6.750 0.183 -8.314 1.00 82.94 197 PHE A C 1
ATOM 1593 O O . PHE A 1 197 ? 7.795 -0.319 -7.912 1.00 82.94 197 PHE A O 1
ATOM 1600 N N . SER A 1 198 ? 6.743 1.343 -8.962 1.00 79.25 198 SER A N 1
ATOM 1601 C CA . SER A 1 198 ? 7.932 2.190 -8.968 1.00 79.25 198 SER A CA 1
ATOM 1602 C C . SER A 1 198 ? 8.176 2.758 -7.568 1.00 79.25 198 SER A C 1
ATOM 1604 O O . SER A 1 198 ? 7.246 2.915 -6.771 1.00 79.25 198 SER A O 1
ATOM 1606 N N . ALA A 1 199 ? 9.412 3.166 -7.279 1.00 81.38 199 ALA A N 1
ATOM 1607 C CA . ALA A 1 199 ? 9.695 3.907 -6.049 1.00 81.38 199 ALA A CA 1
ATOM 1608 C C . ALA A 1 199 ? 8.821 5.173 -5.894 1.00 81.38 199 ALA A C 1
ATOM 1610 O O . ALA A 1 199 ? 8.437 5.513 -4.778 1.00 81.38 199 ALA A O 1
ATOM 1611 N N . SER A 1 200 ? 8.451 5.849 -6.994 1.00 79.94 200 SER A N 1
ATOM 1612 C CA . SER A 1 200 ? 7.542 7.004 -6.927 1.00 79.94 200 SER A CA 1
ATOM 1613 C C . SER A 1 200 ? 6.110 6.612 -6.569 1.00 79.94 200 SER A C 1
ATOM 1615 O O . SER A 1 200 ? 5.414 7.449 -5.992 1.00 79.94 200 SER A O 1
ATOM 1617 N N . ASP A 1 201 ? 5.645 5.422 -6.951 1.00 82.31 201 ASP A N 1
ATOM 1618 C CA . ASP A 1 201 ? 4.279 4.984 -6.643 1.00 82.31 201 ASP A CA 1
ATOM 1619 C C . ASP A 1 201 ? 4.128 4.791 -5.132 1.00 82.31 201 ASP A C 1
ATOM 1621 O O . ASP A 1 201 ? 3.172 5.294 -4.537 1.00 82.31 201 ASP A O 1
ATOM 1625 N N . LEU A 1 202 ? 5.121 4.137 -4.515 1.00 85.25 202 LEU A N 1
ATOM 1626 C CA . LEU A 1 202 ? 5.159 3.907 -3.072 1.00 85.25 202 LEU A CA 1
ATOM 1627 C C . LEU A 1 202 ? 5.420 5.202 -2.291 1.00 85.25 202 LEU A C 1
ATOM 1629 O O . LEU A 1 202 ? 4.686 5.506 -1.359 1.00 85.25 202 LEU A O 1
ATOM 1633 N N . ALA A 1 203 ? 6.391 6.024 -2.706 1.00 82.00 203 ALA A N 1
ATOM 1634 C CA . ALA A 1 203 ? 6.737 7.258 -1.989 1.00 82.00 203 ALA A CA 1
ATOM 1635 C C . ALA A 1 203 ? 5.596 8.289 -1.951 1.00 82.00 203 ALA A C 1
ATOM 1637 O O . ALA A 1 203 ? 5.480 9.059 -1.003 1.00 82.00 203 ALA A O 1
ATOM 1638 N N . LYS A 1 204 ? 4.749 8.327 -2.987 1.00 81.81 204 LYS A N 1
ATOM 1639 C CA . LYS A 1 204 ? 3.573 9.210 -3.031 1.00 81.81 204 LYS A CA 1
ATOM 1640 C C . LYS A 1 204 ? 2.349 8.611 -2.338 1.00 81.81 204 LYS A C 1
ATOM 1642 O O . LYS A 1 204 ? 1.308 9.264 -2.348 1.00 81.81 204 LYS A O 1
ATOM 1647 N N . CYS A 1 205 ? 2.453 7.390 -1.806 1.00 79.38 205 CYS A N 1
ATOM 1648 C CA . CYS A 1 205 ? 1.352 6.652 -1.198 1.00 79.38 205 CYS A CA 1
ATOM 1649 C C . CYS A 1 205 ? 0.086 6.701 -2.072 1.00 79.38 205 CYS A C 1
ATOM 1651 O O . CYS A 1 205 ? -0.972 7.112 -1.613 1.00 79.38 205 CYS A O 1
ATOM 1653 N N . GLN A 1 206 ? 0.195 6.381 -3.373 1.00 76.38 206 GLN A N 1
ATOM 1654 C CA . GLN A 1 206 ? -0.925 6.550 -4.312 1.00 76.38 206 GLN A CA 1
ATOM 1655 C C . GLN A 1 206 ? -2.005 5.469 -4.114 1.00 76.38 206 GLN A C 1
ATOM 1657 O O . GLN A 1 206 ? -1.842 4.351 -4.619 1.00 76.38 206 GLN A O 1
ATOM 1662 N N . PRO A 1 207 ? -3.162 5.773 -3.486 1.00 83.56 207 PRO A N 1
ATOM 1663 C CA . PRO A 1 207 ? -4.133 4.740 -3.123 1.00 83.56 207 PRO A CA 1
ATOM 1664 C C . PRO A 1 207 ? -4.792 4.107 -4.348 1.00 83.56 207 PRO A C 1
ATOM 1666 O O . PRO A 1 207 ? -5.097 2.916 -4.358 1.00 83.56 207 PRO A O 1
ATOM 1669 N N . LEU A 1 208 ? -5.005 4.904 -5.402 1.00 80.31 208 LEU A N 1
ATOM 1670 C CA . LEU A 1 208 ? -5.609 4.443 -6.650 1.00 80.31 208 LEU A CA 1
ATOM 1671 C C . LEU A 1 208 ? -4.761 3.338 -7.289 1.00 80.31 208 LEU A C 1
ATOM 1673 O O . LEU A 1 208 ? -5.285 2.276 -7.608 1.00 80.31 208 LEU A O 1
ATOM 1677 N N . ARG A 1 209 ? -3.443 3.549 -7.387 1.00 80.94 209 ARG A N 1
ATOM 1678 C CA . ARG A 1 209 ? -2.524 2.611 -8.038 1.00 80.94 209 ARG A CA 1
ATOM 1679 C C . ARG A 1 209 ? -2.448 1.272 -7.305 1.00 80.94 209 ARG A C 1
ATOM 1681 O O . ARG A 1 209 ? -2.435 0.224 -7.948 1.00 80.94 209 ARG A O 1
ATOM 1688 N N . ILE A 1 210 ? -2.420 1.302 -5.972 1.00 87.50 210 ILE A N 1
ATOM 1689 C CA . ILE A 1 210 ? -2.426 0.091 -5.138 1.00 87.50 210 ILE A CA 1
ATOM 1690 C C . ILE A 1 210 ? -3.745 -0.671 -5.313 1.00 87.50 210 ILE A C 1
ATOM 1692 O O . ILE A 1 210 ? -3.733 -1.882 -5.532 1.00 87.50 210 ILE A O 1
ATOM 1696 N N . ASN A 1 211 ? -4.879 0.035 -5.282 1.00 85.56 211 ASN A N 1
ATOM 1697 C CA . ASN A 1 211 ? -6.191 -0.577 -5.488 1.00 85.56 211 ASN A CA 1
ATOM 1698 C C . ASN A 1 211 ? -6.342 -1.197 -6.883 1.00 85.56 211 ASN A C 1
ATOM 1700 O O . ASN A 1 211 ? -6.855 -2.306 -6.987 1.00 85.56 211 ASN A O 1
ATOM 1704 N N . GLU A 1 212 ? -5.898 -0.518 -7.943 1.00 82.06 212 GLU A N 1
ATOM 1705 C CA . GLU A 1 212 ? -5.971 -1.025 -9.319 1.00 82.06 212 GLU A CA 1
ATOM 1706 C C . GLU A 1 212 ? -5.217 -2.344 -9.487 1.00 82.06 212 GLU A C 1
ATOM 1708 O O . GLU A 1 212 ? -5.767 -3.307 -10.022 1.00 82.06 212 GLU A O 1
ATOM 1713 N N . GLN A 1 213 ? -3.972 -2.416 -9.004 1.00 82.81 213 GLN A N 1
ATOM 1714 C CA . GLN A 1 213 ? -3.195 -3.649 -9.124 1.00 82.81 213 GLN A CA 1
ATOM 1715 C C . GLN A 1 213 ? -3.761 -4.767 -8.252 1.00 82.81 213 GLN A C 1
ATOM 1717 O O . GLN A 1 213 ? -3.812 -5.917 -8.685 1.00 82.81 213 GLN A O 1
ATOM 1722 N N . TRP A 1 214 ? -4.252 -4.440 -7.054 1.00 86.44 214 TRP A N 1
ATOM 1723 C CA . TRP A 1 214 ? -4.928 -5.413 -6.202 1.00 86.44 214 TRP A CA 1
ATOM 1724 C C . TRP A 1 214 ? -6.191 -5.980 -6.868 1.00 86.44 214 TRP A C 1
ATOM 1726 O O . TRP A 1 214 ? -6.364 -7.199 -6.921 1.00 86.44 214 TRP A O 1
ATOM 1736 N N . MET A 1 215 ? -7.041 -5.111 -7.429 1.00 80.81 215 MET A N 1
ATOM 1737 C CA . MET A 1 215 ? -8.234 -5.495 -8.191 1.00 80.81 215 MET A CA 1
ATOM 1738 C C . MET A 1 215 ? -7.873 -6.400 -9.370 1.00 80.81 215 MET A C 1
ATOM 1740 O O . MET A 1 215 ? -8.496 -7.443 -9.541 1.00 80.81 215 MET A O 1
ATOM 1744 N N . ALA A 1 216 ? -6.855 -6.043 -10.156 1.00 73.06 216 ALA A N 1
ATOM 1745 C CA . ALA A 1 216 ? -6.418 -6.846 -11.297 1.00 73.06 216 ALA A CA 1
ATOM 1746 C C . ALA A 1 216 ? -5.947 -8.251 -10.879 1.00 73.06 216 ALA A C 1
ATOM 1748 O O . ALA A 1 216 ? -6.150 -9.224 -11.603 1.00 73.06 216 ALA A O 1
ATOM 1749 N N . LEU A 1 217 ? -5.336 -8.364 -9.697 1.00 76.12 217 LEU A N 1
ATOM 1750 C CA . LEU A 1 217 ? -4.714 -9.597 -9.229 1.00 76.12 217 LEU A CA 1
ATOM 1751 C C . LEU A 1 217 ? -5.686 -10.540 -8.503 1.00 76.12 217 LEU A C 1
ATOM 1753 O O . LEU A 1 217 ? -5.599 -11.766 -8.651 1.00 76.12 217 LEU A O 1
ATOM 1757 N N . PHE A 1 218 ? -6.598 -9.986 -7.703 1.00 80.06 218 PHE A N 1
ATOM 1758 C CA . PHE A 1 218 ? -7.505 -10.747 -6.835 1.00 80.06 218 PHE A CA 1
ATOM 1759 C C . PHE A 1 218 ? -8.982 -10.636 -7.219 1.00 80.06 218 PHE A C 1
ATOM 1761 O O . PHE A 1 218 ? -9.792 -11.364 -6.652 1.00 80.06 218 PHE A O 1
ATOM 1768 N N . ASN A 1 219 ? -9.331 -9.777 -8.181 1.00 79.44 219 ASN A N 1
ATOM 1769 C CA . ASN A 1 219 ? -10.709 -9.494 -8.589 1.00 79.44 219 ASN A CA 1
ATOM 1770 C C . ASN A 1 219 ? -11.620 -9.075 -7.415 1.00 79.44 219 ASN A C 1
ATOM 1772 O O . ASN A 1 219 ? -12.803 -9.401 -7.375 1.00 79.44 219 ASN A O 1
ATOM 1776 N N . GLU A 1 220 ? -11.063 -8.367 -6.432 1.00 84.06 220 GLU A N 1
ATOM 1777 C CA . GLU A 1 220 ? -11.789 -7.865 -5.263 1.00 84.06 220 GLU A CA 1
ATOM 1778 C C . GLU A 1 220 ? -11.213 -6.529 -4.798 1.00 84.06 220 GLU A C 1
ATOM 1780 O O . GLU A 1 220 ? -10.025 -6.271 -4.982 1.00 84.06 220 GLU A O 1
ATOM 1785 N N . GLN A 1 221 ? -12.023 -5.689 -4.146 1.00 82.56 221 GLN A N 1
ATOM 1786 C CA . GLN A 1 221 ? -11.537 -4.418 -3.606 1.00 82.56 221 GLN A CA 1
ATOM 1787 C C . GLN A 1 221 ? -10.652 -4.640 -2.377 1.00 82.56 221 GLN A C 1
ATOM 1789 O O . GLN A 1 221 ? -11.030 -5.364 -1.442 1.00 82.56 221 GLN A O 1
ATOM 1794 N N . LEU A 1 222 ? -9.512 -3.938 -2.332 1.00 84.94 222 LEU A N 1
ATOM 1795 C CA . LEU A 1 222 ? -8.653 -3.913 -1.149 1.00 84.94 222 LEU A CA 1
ATOM 1796 C C . LEU A 1 222 ? -9.404 -3.269 0.028 1.00 84.94 222 LEU A C 1
ATOM 1798 O O . LEU A 1 222 ? -9.490 -3.855 1.101 1.00 84.94 222 LEU A O 1
ATOM 1802 N N . GLY A 1 223 ? -10.036 -2.114 -0.177 1.00 80.06 223 GLY A N 1
ATOM 1803 C CA . GLY A 1 223 ? -10.828 -1.460 0.872 1.00 80.06 223 GLY A CA 1
ATOM 1804 C C . GLY A 1 223 ? -9.997 -0.849 2.007 1.00 80.06 223 GLY A C 1
ATOM 1805 O O . GLY A 1 223 ? -10.557 -0.574 3.063 1.00 80.06 223 GLY A O 1
ATOM 1806 N N . ALA A 1 224 ? -8.698 -0.630 1.783 1.00 83.19 224 ALA A N 1
ATOM 1807 C CA . ALA A 1 224 ? -7.825 0.141 2.668 1.00 83.19 224 ALA A CA 1
ATOM 1808 C C . ALA A 1 224 ? -8.229 1.626 2.668 1.00 83.19 224 ALA A C 1
ATOM 1810 O O . ALA A 1 224 ? -8.741 2.136 1.662 1.00 83.19 224 ALA A O 1
ATOM 1811 N N . ARG A 1 225 ? -8.022 2.326 3.789 1.00 79.00 225 ARG A N 1
ATOM 1812 C CA . ARG A 1 225 ? -8.358 3.748 3.961 1.00 79.00 225 ARG A CA 1
ATOM 1813 C C . ARG A 1 225 ? -7.283 4.492 4.748 1.00 79.00 225 ARG A C 1
ATOM 1815 O O . ARG A 1 225 ? -6.810 4.018 5.773 1.00 79.00 225 ARG A O 1
ATOM 1822 N N . GLY A 1 226 ? -6.977 5.722 4.324 1.00 79.56 226 GLY A N 1
ATOM 1823 C CA . GLY A 1 226 ? -6.074 6.620 5.053 1.00 79.56 226 GLY A CA 1
ATOM 1824 C C . GLY A 1 226 ? -4.750 5.939 5.414 1.00 79.56 226 GLY A C 1
ATOM 1825 O O . GLY A 1 226 ? -4.042 5.477 4.523 1.00 79.56 226 GLY A O 1
ATOM 1826 N N . ARG A 1 227 ? -4.476 5.833 6.721 1.00 79.88 227 ARG A N 1
ATOM 1827 C CA . ARG A 1 227 ? -3.249 5.253 7.292 1.00 79.88 227 ARG A CA 1
ATOM 1828 C C . ARG A 1 227 ? -3.023 3.774 6.948 1.00 79.88 227 ARG A C 1
ATOM 1830 O O . ARG A 1 227 ? -1.880 3.345 6.969 1.00 79.88 227 ARG A O 1
ATOM 1837 N N . ASP A 1 228 ? -4.059 3.022 6.554 1.00 84.38 228 ASP A N 1
ATOM 1838 C CA . ASP A 1 228 ? -3.883 1.633 6.096 1.00 84.38 228 ASP A CA 1
ATOM 1839 C C . ASP A 1 228 ? -2.901 1.551 4.912 1.00 84.38 228 ASP A C 1
ATOM 1841 O O . ASP A 1 228 ? -2.121 0.610 4.814 1.00 84.38 228 ASP A O 1
ATOM 1845 N N . PHE A 1 229 ? -2.933 2.530 3.994 1.00 88.94 229 PHE A N 1
ATOM 1846 C CA . PHE A 1 229 ? -2.021 2.541 2.846 1.00 88.94 229 PHE A CA 1
ATOM 1847 C C . PHE A 1 229 ? -0.580 2.808 3.265 1.00 88.94 229 PHE A C 1
ATOM 1849 O O . PHE A 1 229 ? 0.320 2.163 2.739 1.00 88.94 229 PHE A O 1
ATOM 1856 N N . GLU A 1 230 ? -0.373 3.730 4.205 1.00 88.12 230 GLU A N 1
ATOM 1857 C CA . GLU A 1 230 ? 0.952 4.022 4.756 1.00 88.12 230 GLU A CA 1
ATOM 1858 C C . GLU A 1 230 ? 1.525 2.769 5.419 1.00 88.12 230 GLU A C 1
ATOM 1860 O O . GLU A 1 230 ? 2.624 2.355 5.081 1.00 88.12 230 GLU A O 1
ATOM 1865 N N . GLU A 1 231 ? 0.734 2.087 6.246 1.00 87.38 231 GLU A N 1
ATOM 1866 C CA . GLU A 1 231 ? 1.165 0.884 6.961 1.00 87.38 231 GLU A CA 1
ATOM 1867 C C . GLU A 1 231 ? 1.478 -0.294 6.021 1.00 87.38 231 GLU A C 1
ATOM 1869 O O . GLU A 1 231 ? 2.479 -0.988 6.198 1.00 87.38 231 GLU A O 1
ATOM 1874 N N . ILE A 1 232 ? 0.669 -0.494 4.972 1.00 92.06 232 ILE A N 1
ATOM 1875 C CA . ILE A 1 232 ? 0.946 -1.490 3.924 1.00 92.06 232 ILE A CA 1
ATOM 1876 C C . ILE A 1 232 ? 2.275 -1.188 3.218 1.00 92.06 232 ILE A C 1
ATOM 1878 O O . ILE A 1 232 ? 3.070 -2.097 2.973 1.00 92.06 232 ILE A O 1
ATOM 1882 N N . ILE A 1 233 ? 2.504 0.077 2.858 1.00 92.19 233 ILE A N 1
ATOM 1883 C CA . ILE A 1 233 ? 3.714 0.495 2.146 1.00 92.19 233 ILE A CA 1
ATOM 1884 C C . ILE A 1 233 ? 4.936 0.372 3.052 1.00 92.19 233 ILE A C 1
ATOM 1886 O O . IL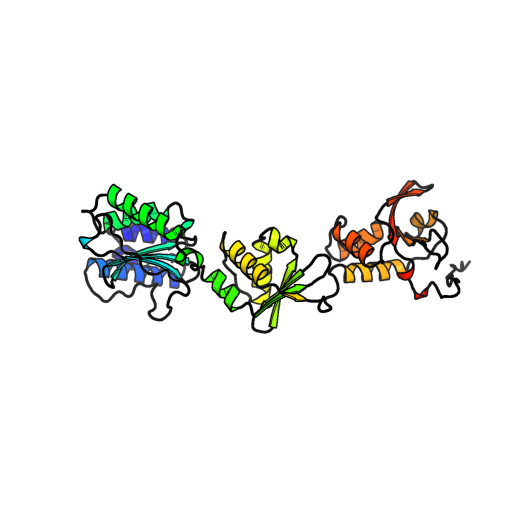E A 1 233 ? 5.949 -0.162 2.607 1.00 92.19 233 ILE A O 1
ATOM 1890 N N . ASP A 1 234 ? 4.834 0.818 4.302 1.00 90.88 234 ASP A N 1
ATOM 1891 C CA . ASP A 1 234 ? 5.903 0.726 5.293 1.00 90.88 234 ASP A CA 1
ATOM 1892 C C . ASP A 1 234 ? 6.311 -0.733 5.507 1.00 90.88 234 ASP A C 1
ATOM 1894 O O . ASP A 1 234 ? 7.501 -1.043 5.447 1.00 90.88 234 ASP A O 1
ATOM 1898 N N . TYR A 1 235 ? 5.335 -1.640 5.635 1.00 92.00 235 TYR A N 1
ATOM 1899 C CA . TYR A 1 235 ? 5.589 -3.079 5.699 1.00 92.00 235 TYR A CA 1
ATOM 1900 C C . TYR A 1 235 ? 6.324 -3.595 4.453 1.00 92.00 235 TYR A C 1
ATOM 1902 O O . TYR A 1 235 ? 7.339 -4.287 4.557 1.00 92.00 235 TYR A O 1
ATOM 1910 N N . TRP A 1 236 ? 5.850 -3.253 3.250 1.00 94.62 236 TRP A N 1
ATOM 1911 C CA . TRP A 1 236 ? 6.504 -3.707 2.022 1.00 94.62 236 TRP A CA 1
ATOM 1912 C C . TRP A 1 236 ? 7.929 -3.174 1.888 1.00 94.62 236 TRP A C 1
ATOM 1914 O O . TRP A 1 236 ? 8.823 -3.922 1.499 1.00 94.62 236 TRP A O 1
ATOM 1924 N N . ILE A 1 237 ? 8.162 -1.905 2.223 1.00 91.56 237 ILE A N 1
ATOM 1925 C CA . ILE A 1 237 ? 9.497 -1.307 2.191 1.00 91.56 237 ILE A CA 1
ATOM 1926 C C . ILE A 1 237 ? 10.403 -1.966 3.237 1.00 91.56 237 ILE A C 1
ATOM 1928 O O . ILE A 1 237 ? 11.558 -2.247 2.922 1.00 91.56 237 ILE A O 1
ATOM 1932 N N . SER A 1 238 ? 9.902 -2.261 4.443 1.00 92.00 238 SER A N 1
ATOM 1933 C CA . SER A 1 238 ? 10.702 -2.902 5.495 1.00 92.00 238 SER A CA 1
ATOM 1934 C C . SER A 1 238 ? 11.086 -4.346 5.170 1.00 92.00 238 SER A C 1
ATOM 1936 O O . SER A 1 238 ? 12.166 -4.789 5.550 1.00 92.00 238 SER A O 1
ATOM 1938 N N . GLU A 1 239 ? 10.233 -5.072 4.445 1.00 92.62 239 GLU A N 1
ATOM 1939 C CA . GLU A 1 239 ? 10.489 -6.459 4.030 1.00 92.62 239 GLU A CA 1
ATOM 1940 C C . GLU A 1 239 ? 11.287 -6.570 2.720 1.00 92.62 239 GLU A C 1
ATOM 1942 O O . GLU A 1 239 ? 11.697 -7.668 2.326 1.00 92.62 239 GLU A O 1
ATOM 1947 N N . ALA A 1 240 ? 11.507 -5.453 2.018 1.00 92.50 240 ALA A N 1
ATOM 1948 C CA . ALA A 1 240 ? 12.130 -5.454 0.704 1.00 92.50 240 ALA A CA 1
ATOM 1949 C C . ALA A 1 240 ? 13.595 -5.909 0.762 1.00 92.50 240 ALA A C 1
ATOM 1951 O O . ALA A 1 240 ? 14.451 -5.277 1.381 1.00 92.50 240 ALA A O 1
ATOM 1952 N N . ARG A 1 241 ? 13.908 -6.981 0.030 1.00 92.44 241 ARG A N 1
ATOM 1953 C CA . ARG A 1 241 ? 15.286 -7.434 -0.205 1.00 92.44 241 ARG A CA 1
ATOM 1954 C C . ARG A 1 241 ? 15.762 -6.992 -1.575 1.00 92.44 241 ARG A C 1
ATOM 1956 O O . ARG A 1 241 ? 15.001 -7.017 -2.540 1.00 92.44 241 ARG A O 1
ATOM 1963 N N . GLU A 1 242 ? 17.027 -6.617 -1.681 1.00 88.81 242 GLU A N 1
ATOM 1964 C CA . GLU A 1 242 ? 17.604 -6.271 -2.976 1.00 88.81 242 GLU A CA 1
ATOM 1965 C C . GLU A 1 242 ? 17.816 -7.533 -3.816 1.00 88.81 242 GLU A C 1
ATOM 1967 O O . GLU A 1 242 ? 18.278 -8.563 -3.315 1.00 88.81 242 GLU A O 1
ATOM 1972 N N . ARG A 1 243 ? 17.461 -7.457 -5.100 1.00 80.00 243 ARG A N 1
ATOM 1973 C CA . ARG A 1 243 ? 17.837 -8.468 -6.090 1.00 80.00 243 ARG A CA 1
ATOM 1974 C C . ARG A 1 243 ? 18.238 -7.813 -7.399 1.00 80.00 243 ARG A C 1
ATOM 1976 O O . ARG A 1 243 ? 17.742 -6.737 -7.747 1.00 80.00 243 ARG A O 1
ATOM 1983 N N . GLU A 1 244 ? 19.111 -8.494 -8.133 1.00 65.56 244 GLU A N 1
ATOM 1984 C CA . GLU A 1 244 ? 19.328 -8.167 -9.534 1.00 65.56 244 GLU A CA 1
ATOM 1985 C C . GLU A 1 244 ? 18.016 -8.328 -10.300 1.00 65.56 244 GLU A C 1
ATOM 1987 O O . GLU A 1 244 ? 17.216 -9.230 -10.042 1.00 65.56 244 GLU A O 1
ATOM 1992 N N . ALA A 1 245 ? 17.811 -7.391 -11.215 1.00 60.03 245 ALA A N 1
ATOM 1993 C CA . ALA A 1 245 ? 16.786 -7.391 -12.235 1.00 60.03 245 ALA A CA 1
ATOM 1994 C C . ALA A 1 245 ? 16.489 -8.808 -12.763 1.00 60.03 245 ALA A C 1
ATOM 1996 O O . ALA A 1 245 ? 17.295 -9.377 -13.499 1.00 60.03 245 ALA A O 1
ATOM 1997 N N . ALA A 1 246 ? 15.331 -9.386 -12.415 1.00 51.09 246 ALA A N 1
ATOM 1998 C CA . ALA A 1 246 ? 14.918 -10.701 -12.902 1.00 51.09 246 ALA A CA 1
ATOM 1999 C C . ALA A 1 246 ? 14.393 -10.600 -14.344 1.00 51.09 246 ALA A C 1
ATOM 2001 O O . ALA A 1 246 ? 13.246 -10.934 -14.618 1.00 51.09 246 ALA A O 1
ATOM 2002 N N . GLY A 1 247 ? 15.220 -10.087 -15.258 1.00 48.41 247 GLY A N 1
ATOM 2003 C CA . GLY A 1 247 ? 15.003 -10.132 -16.703 1.00 48.41 247 GLY A CA 1
ATOM 2004 C C . GLY A 1 247 ? 13.683 -9.549 -17.212 1.00 48.41 247 GLY A C 1
ATOM 2005 O O . GLY A 1 247 ? 13.331 -9.821 -18.354 1.00 48.41 247 GLY A O 1
ATOM 2006 N N . ILE A 1 248 ? 12.943 -8.763 -16.422 1.00 49.66 248 ILE A N 1
ATOM 2007 C CA . ILE A 1 248 ? 11.801 -8.015 -16.944 1.00 49.66 248 ILE A CA 1
ATOM 2008 C C . ILE A 1 248 ? 12.403 -6.868 -17.764 1.00 49.66 248 ILE A C 1
ATOM 2010 O O . ILE A 1 248 ? 13.105 -6.027 -17.194 1.00 49.66 248 ILE A O 1
ATOM 2014 N N . PRO A 1 249 ? 12.219 -6.849 -19.095 1.00 55.25 249 PRO A N 1
ATOM 2015 C CA . PRO A 1 249 ? 12.755 -5.782 -19.921 1.00 55.25 249 PRO A CA 1
ATOM 2016 C C . PRO A 1 249 ? 12.202 -4.449 -19.416 1.00 55.25 249 PRO A C 1
ATOM 2018 O O . PRO A 1 249 ? 11.032 -4.360 -19.027 1.00 55.25 249 PRO A O 1
ATOM 2021 N N . SER A 1 250 ? 13.062 -3.427 -19.375 1.00 65.75 250 SER A N 1
ATOM 2022 C CA . SER A 1 250 ? 12.682 -2.069 -18.978 1.00 65.75 250 SER A CA 1
ATOM 2023 C C . SER A 1 250 ? 11.353 -1.688 -19.630 1.00 65.75 250 SER A C 1
ATOM 2025 O O . SER A 1 250 ? 11.110 -2.019 -20.787 1.00 65.75 250 SER A O 1
ATOM 2027 N N . ILE A 1 251 ? 10.494 -0.928 -18.945 1.00 66.88 251 ILE A N 1
ATOM 2028 C CA . ILE A 1 251 ? 9.265 -0.408 -19.573 1.00 66.88 251 ILE A CA 1
ATOM 2029 C C . ILE A 1 251 ? 9.556 0.466 -20.809 1.00 66.88 251 ILE A C 1
ATOM 2031 O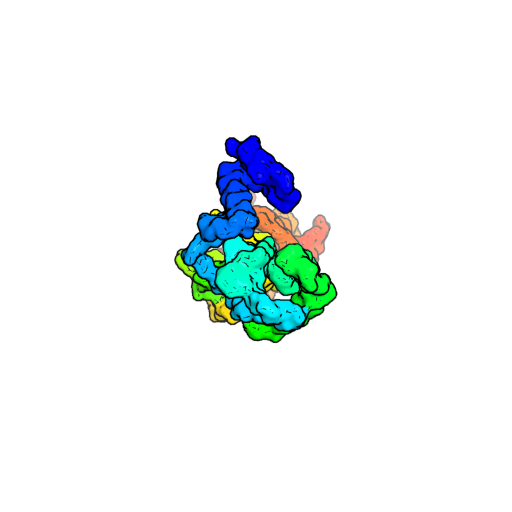 O . ILE A 1 251 ? 8.639 0.763 -21.576 1.00 66.88 251 ILE A O 1
ATOM 2035 N N . TYR A 1 252 ? 10.814 0.894 -20.976 1.00 76.94 252 TYR A N 1
ATOM 2036 C CA . TYR A 1 252 ? 11.328 1.616 -22.136 1.00 76.94 252 TYR A CA 1
ATOM 2037 C C . TYR A 1 252 ? 12.010 0.709 -23.167 1.00 76.94 252 TYR A C 1
ATOM 2039 O O . TYR A 1 252 ? 12.294 1.185 -24.259 1.00 76.94 252 TYR A O 1
ATOM 2047 N N . GLU A 1 253 ? 12.250 -0.572 -22.878 1.00 75.94 253 GLU A N 1
ATOM 2048 C CA . GLU A 1 253 ? 12.802 -1.521 -23.852 1.00 75.94 253 GLU A CA 1
AT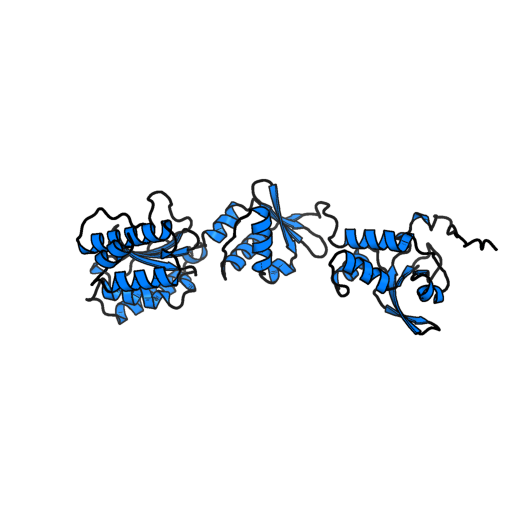OM 2049 C C . GLU A 1 253 ? 11.861 -1.688 -25.057 1.00 75.94 253 GLU A C 1
ATOM 2051 O O . GLU A 1 253 ? 12.326 -1.467 -26.171 1.00 75.94 253 GLU A O 1
ATOM 2056 N N . PRO A 1 254 ? 10.532 -1.900 -24.898 1.00 75.06 254 PRO A N 1
ATOM 2057 C CA . PRO A 1 254 ? 9.626 -1.952 -26.050 1.00 75.06 254 PRO A CA 1
ATOM 2058 C C . PRO A 1 254 ? 9.589 -0.637 -26.841 1.00 75.06 254 PRO A C 1
ATOM 2060 O O . PRO A 1 254 ? 9.399 -0.636 -28.053 1.00 75.06 254 PRO A O 1
ATOM 2063 N N . VAL A 1 255 ? 9.778 0.498 -26.155 1.00 82.38 255 VAL A N 1
ATOM 2064 C CA . VAL A 1 255 ? 9.879 1.815 -26.801 1.00 82.38 255 VAL A CA 1
ATOM 2065 C C . VAL A 1 255 ? 11.157 1.887 -27.634 1.00 82.38 255 VAL A C 1
ATOM 2067 O O . VAL A 1 255 ? 11.122 2.336 -28.776 1.00 82.38 255 VAL A O 1
ATOM 2070 N N . PHE A 1 256 ? 12.282 1.443 -27.075 1.00 85.94 256 PHE A N 1
ATOM 2071 C CA . PHE A 1 256 ? 13.567 1.437 -27.756 1.00 85.94 256 PHE A CA 1
ATOM 2072 C C . PHE A 1 256 ? 13.579 0.487 -28.956 1.00 85.94 256 PHE A C 1
ATOM 2074 O O . PHE A 1 256 ? 14.004 0.900 -30.028 1.00 85.94 256 PHE A O 1
ATOM 2081 N N . GLU A 1 257 ? 13.047 -0.729 -28.826 1.00 84.56 257 GLU A N 1
ATOM 2082 C CA . GLU A 1 257 ? 12.901 -1.671 -29.944 1.00 84.56 257 GLU A CA 1
ATOM 2083 C C . GLU A 1 257 ? 12.086 -1.073 -31.098 1.00 84.56 257 GLU A C 1
ATOM 2085 O O . GLU A 1 257 ? 12.424 -1.243 -32.268 1.00 84.56 257 GLU A O 1
ATOM 2090 N N . GLU A 1 258 ? 11.018 -0.341 -30.788 1.00 85.38 258 GLU A N 1
ATOM 2091 C CA . GLU A 1 258 ? 10.186 0.298 -31.804 1.00 85.38 258 GLU A CA 1
ATOM 2092 C C . GLU A 1 258 ? 10.882 1.513 -32.447 1.00 85.38 258 GLU A C 1
ATOM 2094 O O . GLU A 1 258 ? 10.747 1.740 -33.652 1.00 85.38 258 GLU A O 1
ATOM 2099 N N . ILE A 1 259 ? 11.699 2.255 -31.682 1.00 89.06 259 ILE A N 1
ATOM 2100 C CA . ILE A 1 259 ? 12.609 3.273 -32.234 1.00 89.06 259 ILE A CA 1
ATOM 2101 C C . ILE A 1 259 ? 13.603 2.615 -33.195 1.00 89.06 259 ILE A C 1
ATOM 2103 O O . ILE A 1 259 ? 13.747 3.100 -34.315 1.00 89.06 259 ILE A O 1
ATOM 2107 N N . VAL A 1 260 ? 14.250 1.515 -32.792 1.00 88.88 260 VAL A N 1
ATOM 2108 C CA . VAL A 1 260 ? 15.198 0.761 -33.630 1.00 88.88 260 VAL A CA 1
ATOM 2109 C C . VAL A 1 260 ? 14.520 0.350 -34.932 1.00 88.88 260 VAL A C 1
ATOM 2111 O O . VAL A 1 260 ? 15.038 0.663 -36.000 1.00 88.88 260 VAL A O 1
ATOM 2114 N N . LYS A 1 261 ? 13.331 -0.264 -34.877 1.00 86.12 261 LYS A N 1
ATOM 2115 C CA . LYS A 1 261 ? 12.573 -0.671 -36.074 1.00 86.12 261 LYS A CA 1
ATOM 2116 C C . LYS A 1 261 ? 12.266 0.503 -37.002 1.00 86.12 261 LYS A C 1
ATOM 2118 O O . LYS A 1 261 ? 12.469 0.391 -38.208 1.00 86.12 261 LYS A O 1
ATOM 2123 N N . MET A 1 262 ? 11.797 1.632 -36.463 1.00 86.69 262 MET A N 1
ATOM 2124 C CA . MET A 1 262 ? 11.494 2.816 -37.276 1.00 86.69 262 MET A CA 1
ATOM 2125 C C . MET A 1 262 ? 12.742 3.470 -37.865 1.00 86.69 262 MET A C 1
ATOM 2127 O O . MET A 1 262 ? 12.699 3.960 -38.989 1.00 86.69 262 MET A O 1
ATOM 2131 N N . VAL A 1 263 ? 13.844 3.500 -37.121 1.00 87.50 263 VAL A N 1
ATOM 2132 C CA . VAL A 1 263 ? 15.110 4.083 -37.574 1.00 87.50 263 VAL A CA 1
ATOM 2133 C C . VAL A 1 263 ? 15.777 3.187 -38.619 1.00 87.50 263 VAL A C 1
ATOM 2135 O O . VAL A 1 263 ? 16.299 3.709 -39.600 1.00 87.50 263 VAL A O 1
ATOM 2138 N N . SER A 1 264 ? 15.677 1.864 -38.474 1.00 85.25 264 SER A N 1
ATOM 2139 C CA . SER A 1 264 ? 16.313 0.867 -39.351 1.00 85.25 264 SER A CA 1
ATOM 2140 C C . SER A 1 264 ? 15.793 0.849 -40.791 1.00 85.25 264 SER A C 1
ATOM 2142 O O . SER A 1 264 ? 16.408 0.237 -41.651 1.00 85.25 264 SER A O 1
ATOM 2144 N N . VAL A 1 265 ? 14.667 1.504 -41.081 1.00 85.00 265 VAL A N 1
ATOM 2145 C CA . VAL A 1 265 ? 14.118 1.598 -42.449 1.00 85.00 265 VAL A CA 1
ATOM 2146 C C . VAL A 1 265 ? 14.400 2.943 -43.123 1.00 85.00 265 VAL A C 1
ATOM 2148 O O . VAL A 1 265 ? 14.037 3.144 -44.280 1.00 85.00 265 VAL A O 1
ATOM 2151 N N . LEU A 1 266 ? 15.000 3.897 -42.408 1.00 85.31 266 LEU A N 1
ATOM 2152 C CA . LEU A 1 266 ? 15.260 5.242 -42.922 1.00 85.31 266 LEU A CA 1
ATOM 2153 C C . LEU A 1 266 ? 16.658 5.313 -43.558 1.00 85.31 266 LEU A C 1
ATOM 2155 O O . LEU A 1 266 ? 17.596 4.724 -43.024 1.00 85.31 266 LEU A O 1
ATOM 2159 N N . PRO A 1 267 ? 16.854 6.044 -44.666 1.00 82.50 267 PRO A N 1
ATOM 2160 C CA . PRO A 1 267 ? 18.160 6.118 -45.315 1.00 82.50 267 PRO A CA 1
ATOM 2161 C C . PRO A 1 267 ? 19.147 6.940 -44.475 1.00 82.50 267 PRO A C 1
ATOM 2163 O O . PRO A 1 267 ? 18.846 8.063 -44.052 1.00 82.50 267 PRO A O 1
ATOM 2166 N N . ILE A 1 268 ? 20.342 6.391 -44.237 1.00 80.62 268 ILE A N 1
ATOM 2167 C CA . ILE A 1 268 ? 21.417 7.097 -43.532 1.00 80.62 268 ILE A CA 1
ATOM 2168 C C . ILE A 1 268 ? 22.046 8.115 -44.473 1.00 80.62 268 ILE A C 1
ATOM 2170 O O . ILE A 1 268 ? 22.376 7.828 -45.620 1.00 80.62 268 ILE A O 1
ATOM 2174 N N . SER A 1 269 ? 22.265 9.318 -43.957 1.00 79.00 269 SER A N 1
ATOM 2175 C CA . SER A 1 269 ? 22.952 10.381 -44.673 1.00 79.00 269 SER A CA 1
ATOM 2176 C C . SER A 1 269 ? 24.046 10.990 -43.810 1.00 79.00 269 SER A C 1
ATOM 2178 O O . SER A 1 269 ? 23.820 11.267 -42.632 1.00 79.00 269 SER A O 1
ATOM 2180 N N . LYS A 1 270 ? 25.193 11.291 -44.429 1.00 82.00 270 LYS A N 1
ATOM 2181 C CA . LYS A 1 270 ? 26.267 12.106 -43.833 1.00 82.00 270 LYS A CA 1
ATOM 2182 C C . LYS A 1 270 ? 25.970 13.613 -43.894 1.00 82.00 270 LYS A C 1
ATOM 2184 O O . LYS A 1 270 ? 26.569 14.407 -43.174 1.00 82.00 270 LYS A O 1
ATOM 2189 N N . GLU A 1 271 ? 25.008 14.029 -44.716 1.00 83.94 271 GLU A N 1
ATOM 2190 C CA . GLU A 1 271 ? 24.602 15.428 -44.846 1.00 83.94 271 GLU A CA 1
ATOM 2191 C C . GLU A 1 271 ? 23.521 15.814 -43.831 1.00 83.94 271 GLU A C 1
ATOM 2193 O O . GLU A 1 271 ? 22.449 15.204 -43.774 1.00 83.94 271 GLU A O 1
ATOM 2198 N N . LYS A 1 272 ? 23.768 16.895 -43.081 1.00 84.94 272 LYS A N 1
ATOM 2199 C CA . LYS A 1 272 ? 22.871 17.410 -42.033 1.00 84.94 272 LYS A CA 1
ATOM 2200 C C . LYS A 1 272 ? 21.495 17.838 -42.548 1.00 84.94 272 LYS A C 1
ATOM 2202 O O . LYS A 1 272 ? 20.514 17.783 -41.806 1.00 84.94 272 LYS A O 1
ATOM 2207 N N . ILE A 1 273 ? 21.399 18.261 -43.811 1.00 85.75 273 ILE A N 1
ATOM 2208 C CA . ILE A 1 273 ? 20.132 18.676 -44.434 1.00 85.75 273 ILE A CA 1
ATOM 2209 C C . ILE A 1 273 ? 19.114 17.526 -44.490 1.00 85.75 273 ILE A C 1
ATOM 2211 O O . ILE A 1 273 ? 17.909 17.758 -44.381 1.00 85.75 273 ILE A O 1
ATOM 2215 N N . ASN A 1 274 ? 19.590 16.280 -44.548 1.00 86.06 274 ASN A N 1
ATOM 2216 C CA . ASN A 1 274 ? 18.745 15.092 -44.640 1.00 86.06 274 ASN A CA 1
ATOM 2217 C C . ASN A 1 274 ? 18.053 14.722 -43.324 1.00 86.06 274 ASN A C 1
ATOM 2219 O O . ASN A 1 274 ? 17.111 13.932 -43.329 1.00 86.06 274 ASN A O 1
ATOM 2223 N N . LEU A 1 275 ? 18.373 15.410 -42.228 1.00 87.19 275 LEU A N 1
ATOM 2224 C CA . LEU A 1 275 ? 17.545 15.398 -41.025 1.00 87.19 275 LEU A CA 1
ATOM 2225 C C . LEU A 1 275 ? 16.130 15.970 -41.293 1.00 87.19 275 LEU A C 1
ATOM 2227 O O . LEU A 1 275 ? 15.168 15.602 -40.620 1.00 87.19 275 LEU A O 1
ATOM 2231 N N . VAL A 1 276 ? 15.966 16.834 -42.307 1.00 86.25 276 VAL A N 1
ATOM 2232 C CA . VAL A 1 276 ? 14.646 17.295 -42.788 1.00 86.25 276 VAL A CA 1
ATOM 2233 C C . VAL A 1 276 ? 13.980 16.242 -43.660 1.00 86.25 276 VAL A C 1
ATOM 2235 O O . VAL A 1 276 ? 12.816 15.914 -43.444 1.00 86.25 276 VAL A O 1
ATOM 2238 N N . THR A 1 277 ? 14.710 15.747 -44.656 1.00 82.94 277 THR A N 1
ATOM 2239 C CA . THR A 1 277 ? 14.159 14.914 -45.732 1.00 82.94 277 THR A CA 1
ATOM 2240 C C . THR A 1 277 ? 13.856 13.498 -45.251 1.00 82.94 277 THR A C 1
ATOM 2242 O O . THR A 1 277 ? 12.772 12.981 -45.495 1.00 82.94 277 THR A O 1
ATOM 2245 N N . HIS A 1 278 ? 14.790 12.902 -44.513 1.00 84.88 278 HIS A N 1
ATOM 2246 C CA . HIS A 1 278 ? 14.760 11.500 -44.095 1.00 84.88 278 HIS A CA 1
ATOM 2247 C C . HIS A 1 278 ? 14.606 11.331 -42.581 1.00 84.88 278 HIS A C 1
ATOM 2249 O O . HIS A 1 278 ? 14.294 10.245 -42.109 1.00 84.88 278 HIS A O 1
ATOM 2255 N N . GLY A 1 279 ? 14.803 12.400 -41.803 1.00 87.12 279 GLY A N 1
ATOM 2256 C CA . GLY A 1 279 ? 14.647 12.360 -40.348 1.00 87.12 279 GLY A CA 1
ATOM 2257 C C . GLY A 1 279 ? 15.853 11.799 -39.593 1.00 87.12 279 GLY A C 1
ATOM 2258 O O . GLY A 1 279 ? 15.801 11.752 -38.364 1.00 87.12 279 GLY A O 1
ATOM 2259 N N . ILE A 1 280 ? 16.932 11.431 -40.296 1.00 90.12 280 ILE A N 1
ATOM 2260 C CA . ILE A 1 280 ? 18.171 10.900 -39.717 1.00 90.12 280 ILE A CA 1
ATOM 2261 C C . ILE A 1 280 ? 19.398 11.583 -40.333 1.00 90.12 280 ILE A C 1
ATOM 2263 O O . ILE A 1 280 ? 19.405 11.922 -41.517 1.00 90.12 280 ILE A O 1
ATOM 2267 N N . TRP A 1 281 ? 20.438 11.787 -39.526 1.00 90.50 281 TRP A N 1
ATOM 2268 C CA . TRP A 1 281 ? 21.745 12.275 -39.962 1.00 90.50 281 TRP A CA 1
ATOM 2269 C C . TRP A 1 281 ? 22.868 11.667 -39.116 1.00 90.50 281 TRP A C 1
ATOM 2271 O O . TRP A 1 281 ? 22.801 11.688 -37.892 1.00 90.50 281 TRP A O 1
ATOM 2281 N N . LEU A 1 282 ? 23.914 11.161 -39.764 1.00 88.56 282 LEU A N 1
ATOM 2282 C CA . LEU A 1 282 ? 25.127 10.684 -39.109 1.00 88.56 282 LEU A CA 1
ATOM 2283 C C . LEU A 1 282 ? 26.184 11.804 -39.122 1.00 88.56 282 LEU A C 1
ATOM 2285 O O . LEU A 1 282 ? 26.637 12.218 -40.188 1.00 88.56 282 LEU A O 1
ATOM 2289 N N . GLU A 1 283 ? 26.546 12.317 -37.942 1.00 85.88 283 GLU A N 1
ATOM 2290 C CA . GLU A 1 283 ? 27.416 13.502 -37.801 1.00 85.88 283 GLU A CA 1
ATOM 2291 C C . GLU A 1 283 ? 28.893 13.229 -38.111 1.00 85.88 283 GLU A C 1
ATOM 2293 O O . GLU A 1 283 ? 29.622 14.132 -38.517 1.00 85.88 283 GLU A O 1
ATOM 2298 N N . SER A 1 284 ? 29.355 11.997 -37.923 1.00 76.88 284 SER A N 1
ATOM 2299 C CA . SER A 1 284 ? 30.757 11.601 -38.108 1.00 76.88 284 SER A CA 1
ATOM 2300 C C . SER A 1 284 ? 30.843 10.179 -38.648 1.00 76.88 284 SER A C 1
ATOM 2302 O O . SER A 1 284 ? 29.837 9.479 -38.690 1.00 76.88 284 SER A O 1
ATOM 2304 N N . GLU A 1 285 ? 32.020 9.749 -39.100 1.00 69.62 285 GLU A N 1
ATOM 2305 C CA . GLU A 1 285 ? 32.164 8.414 -39.685 1.00 69.62 285 GLU A CA 1
ATOM 2306 C C . GLU A 1 285 ? 31.739 7.304 -38.709 1.00 69.62 285 GLU A C 1
ATOM 2308 O O . GLU A 1 285 ? 31.947 7.431 -37.494 1.00 69.62 285 GLU A O 1
ATOM 2313 N N . PRO A 1 286 ? 31.100 6.233 -39.217 1.00 61.41 286 PRO A N 1
ATOM 2314 C CA . PRO A 1 286 ? 30.733 5.104 -38.376 1.00 61.41 286 PRO A CA 1
ATOM 2315 C C . PRO A 1 286 ? 31.988 4.511 -37.724 1.00 61.41 286 PRO A C 1
ATOM 2317 O O . PRO A 1 286 ? 33.069 4.548 -38.303 1.00 61.41 286 PRO A O 1
ATOM 2320 N N . ASN A 1 287 ? 31.845 4.003 -36.500 1.00 61.91 287 ASN A N 1
ATOM 2321 C CA . ASN A 1 287 ? 32.916 3.376 -35.710 1.00 61.91 287 ASN A CA 1
ATOM 2322 C C . ASN A 1 287 ? 34.053 4.309 -35.242 1.00 61.91 287 ASN A C 1
ATOM 2324 O O . ASN A 1 287 ? 35.048 3.838 -34.692 1.00 61.91 287 ASN A O 1
ATOM 2328 N N . THR A 1 288 ? 33.900 5.632 -35.376 1.00 64.69 288 THR A N 1
ATOM 2329 C CA . THR A 1 288 ? 34.789 6.596 -34.702 1.00 64.69 288 THR A CA 1
ATOM 2330 C C . THR A 1 288 ? 34.335 6.841 -33.261 1.00 64.69 288 THR A C 1
ATOM 2332 O O . THR A 1 288 ? 33.132 6.957 -32.997 1.00 64.69 288 THR A O 1
ATOM 2335 N N . ASP A 1 289 ? 35.284 6.980 -32.328 1.00 61.53 289 ASP A N 1
ATOM 2336 C CA . ASP A 1 289 ? 34.979 7.368 -30.947 1.00 61.53 289 ASP A CA 1
ATOM 2337 C C . ASP A 1 289 ? 34.268 8.736 -30.949 1.00 61.53 289 ASP A C 1
ATOM 2339 O O . ASP A 1 289 ? 34.805 9.738 -31.422 1.00 61.53 289 ASP A O 1
ATOM 2343 N N . GLY A 1 290 ? 33.005 8.749 -30.516 1.00 68.94 290 GLY A N 1
ATOM 2344 C CA . GLY A 1 290 ? 32.133 9.928 -30.572 1.00 68.94 290 GLY A CA 1
ATOM 2345 C C . GLY A 1 290 ? 31.182 10.045 -31.775 1.00 68.94 290 GLY A C 1
ATOM 2346 O O . GLY A 1 290 ? 30.494 11.055 -31.871 1.00 68.94 290 GLY A O 1
ATOM 2347 N N . ALA A 1 291 ? 31.058 9.049 -32.661 1.00 82.56 291 ALA A N 1
ATOM 2348 C CA . ALA A 1 291 ? 30.055 9.091 -33.734 1.00 82.56 291 ALA A CA 1
ATOM 2349 C C . ALA A 1 291 ? 28.618 9.160 -33.173 1.00 82.56 291 ALA A C 1
ATOM 2351 O O . ALA A 1 291 ? 28.262 8.369 -32.294 1.00 82.56 291 ALA A O 1
ATOM 2352 N N . VAL A 1 292 ? 27.797 10.091 -33.677 1.00 89.00 292 VAL A N 1
ATOM 2353 C CA . VAL A 1 292 ? 26.408 10.307 -33.230 1.00 89.00 292 VAL A CA 1
ATOM 2354 C C . VAL A 1 292 ? 25.439 10.192 -34.403 1.00 89.00 292 VAL A C 1
ATOM 2356 O O . VAL A 1 292 ? 25.581 10.884 -35.417 1.00 89.00 292 VAL A O 1
ATOM 2359 N N . LEU A 1 293 ? 24.420 9.345 -34.235 1.00 90.75 293 LEU A N 1
ATOM 2360 C CA . LEU A 1 293 ? 23.293 9.229 -35.152 1.00 90.75 293 LEU A CA 1
ATOM 2361 C C . LEU A 1 293 ? 22.137 10.103 -34.657 1.00 90.75 293 LEU A C 1
ATOM 2363 O O . LEU A 1 293 ? 21.434 9.773 -33.702 1.00 90.75 293 LEU A O 1
ATOM 2367 N N . TRP A 1 294 ? 21.931 11.237 -35.312 1.00 92.88 294 TRP A N 1
ATOM 2368 C CA . TRP A 1 294 ? 20.854 12.165 -35.002 1.00 92.88 294 TRP A CA 1
ATOM 2369 C C . TRP A 1 294 ? 19.535 11.688 -35.592 1.00 92.88 294 TRP A C 1
ATOM 2371 O O . TRP A 1 294 ? 19.417 11.560 -36.806 1.00 92.88 294 TRP A O 1
ATOM 2381 N N . VAL A 1 295 ? 18.526 11.503 -34.742 1.00 92.44 295 VAL A N 1
ATOM 2382 C CA . VAL A 1 295 ? 17.162 11.112 -35.123 1.00 92.44 295 VAL A CA 1
ATOM 2383 C C . VAL A 1 295 ? 16.187 12.219 -34.734 1.00 92.44 295 VAL A C 1
ATOM 2385 O O . VAL A 1 295 ? 16.212 12.734 -33.612 1.00 92.44 295 VAL A O 1
ATOM 2388 N N . ARG A 1 296 ? 15.317 12.624 -35.661 1.00 92.56 296 ARG A N 1
ATOM 2389 C CA . ARG A 1 296 ? 14.368 13.725 -35.453 1.00 92.56 296 ARG A CA 1
ATOM 2390 C C . ARG A 1 296 ? 13.360 13.401 -34.340 1.00 92.56 296 ARG A C 1
ATOM 2392 O O . ARG A 1 296 ? 12.876 12.281 -34.211 1.00 92.56 296 ARG A O 1
ATOM 2399 N N . SER A 1 297 ? 13.042 14.398 -33.509 1.00 91.00 297 SER A N 1
ATOM 2400 C CA . SER A 1 297 ? 12.248 14.183 -32.284 1.00 91.00 297 SER A CA 1
ATOM 2401 C C . SER A 1 297 ? 10.800 13.764 -32.547 1.00 91.00 297 SER A C 1
ATOM 2403 O O . SER A 1 297 ? 10.212 13.109 -31.700 1.00 91.00 297 SER A O 1
ATOM 2405 N N . ASP A 1 298 ? 10.222 14.115 -33.695 1.00 89.38 298 ASP A N 1
ATOM 2406 C CA . ASP A 1 298 ? 8.866 13.707 -34.087 1.00 89.38 298 ASP A CA 1
ATOM 2407 C C . ASP A 1 298 ? 8.743 12.191 -34.309 1.00 89.38 298 ASP A C 1
ATOM 2409 O O . ASP A 1 298 ? 7.697 11.626 -33.998 1.00 89.38 298 ASP A O 1
ATOM 2413 N N . ILE A 1 299 ? 9.805 11.527 -34.782 1.00 89.81 299 ILE A N 1
ATOM 2414 C CA . ILE A 1 299 ? 9.876 10.062 -34.892 1.00 89.81 299 ILE A CA 1
ATOM 2415 C C . ILE A 1 299 ? 9.768 9.450 -33.493 1.00 89.81 299 ILE A C 1
ATOM 2417 O O . ILE A 1 299 ? 8.940 8.574 -33.259 1.00 89.81 299 ILE A O 1
ATOM 2421 N N . ILE A 1 300 ? 10.535 9.985 -32.540 1.00 89.25 300 ILE A N 1
ATOM 2422 C CA . ILE A 1 300 ? 10.518 9.538 -31.142 1.00 89.25 300 ILE A CA 1
ATOM 2423 C C . ILE A 1 300 ? 9.143 9.787 -30.506 1.00 89.25 300 ILE A C 1
ATOM 2425 O O . ILE A 1 300 ? 8.565 8.883 -29.908 1.00 89.25 300 ILE A O 1
ATOM 2429 N N . SER A 1 301 ? 8.564 10.976 -30.697 1.00 87.12 301 SER A N 1
ATOM 2430 C CA . SER A 1 301 ? 7.213 11.298 -30.219 1.00 87.12 301 SER A CA 1
ATOM 2431 C C . SER A 1 301 ? 6.141 10.389 -30.829 1.00 87.12 301 SER A C 1
ATOM 2433 O O . SER A 1 301 ? 5.197 9.990 -30.154 1.00 87.12 301 SER A O 1
ATOM 2435 N N . LYS A 1 302 ? 6.274 10.008 -32.103 1.00 87.12 302 LYS A N 1
ATOM 2436 C CA . LYS A 1 302 ? 5.345 9.073 -32.748 1.00 87.12 302 LYS A CA 1
ATOM 2437 C C . LYS A 1 302 ? 5.383 7.697 -32.078 1.00 87.12 302 LYS A C 1
ATOM 2439 O O . LYS A 1 302 ? 4.316 7.146 -31.802 1.00 87.12 302 LYS A O 1
ATOM 2444 N N . VAL A 1 303 ? 6.579 7.182 -31.776 1.00 86.62 303 VAL A N 1
ATOM 2445 C CA . VAL A 1 303 ? 6.751 5.919 -31.035 1.00 86.62 303 VAL A CA 1
ATOM 2446 C C . VAL A 1 303 ? 6.080 6.022 -29.666 1.00 86.62 303 VAL A C 1
ATOM 2448 O O . VAL A 1 303 ? 5.234 5.197 -29.321 1.00 86.62 303 VAL A O 1
ATOM 2451 N N . MET A 1 304 ? 6.394 7.080 -28.915 1.00 81.69 304 MET A N 1
ATOM 2452 C CA . MET A 1 304 ? 5.877 7.294 -27.562 1.00 81.69 304 MET A CA 1
ATOM 2453 C C . MET A 1 304 ? 4.350 7.325 -27.531 1.00 81.69 304 MET A C 1
ATOM 2455 O O . MET A 1 304 ? 3.735 6.589 -26.757 1.00 81.69 304 MET A O 1
ATOM 2459 N N . ARG A 1 305 ? 3.722 8.085 -28.436 1.00 81.56 305 ARG A N 1
ATOM 2460 C CA . ARG A 1 305 ? 2.257 8.138 -28.557 1.00 81.56 305 ARG A CA 1
ATOM 2461 C C . ARG A 1 305 ? 1.642 6.794 -28.919 1.00 81.56 305 ARG A C 1
ATOM 2463 O O . ARG A 1 305 ? 0.599 6.454 -28.367 1.00 81.56 305 ARG A O 1
ATOM 2470 N N . SER A 1 306 ? 2.268 6.033 -29.818 1.00 79.00 306 SER A N 1
ATOM 2471 C CA . SER A 1 306 ? 1.749 4.723 -30.235 1.00 79.00 306 SER A CA 1
ATOM 2472 C C . SER A 1 306 ? 1.690 3.711 -29.084 1.00 79.00 306 SER A C 1
ATOM 2474 O O . SER A 1 306 ? 0.805 2.862 -29.058 1.00 79.00 306 SER A O 1
ATOM 2476 N N . LEU A 1 307 ? 2.570 3.865 -28.091 1.00 74.44 307 LEU A N 1
ATOM 2477 C CA . LEU A 1 307 ? 2.646 3.027 -26.893 1.00 74.44 307 LEU A CA 1
ATOM 2478 C C . LEU A 1 307 ? 1.961 3.662 -25.667 1.00 74.44 307 LEU A C 1
ATOM 2480 O O . LEU A 1 307 ? 2.144 3.197 -24.541 1.00 74.44 307 LEU A O 1
ATOM 2484 N N . GLY A 1 308 ? 1.187 4.738 -25.863 1.00 72.06 308 GLY A N 1
ATOM 2485 C CA . GLY A 1 308 ? 0.461 5.427 -24.792 1.00 72.06 308 GLY A CA 1
ATOM 2486 C C . GLY A 1 308 ? 1.360 6.131 -23.769 1.00 72.06 308 GLY A C 1
ATOM 2487 O O . GLY A 1 308 ? 0.945 6.345 -22.630 1.00 72.06 308 GLY A O 1
ATOM 2488 N N . LYS A 1 309 ? 2.601 6.467 -24.140 1.00 74.69 309 LYS A N 1
ATOM 2489 C CA . LYS A 1 309 ? 3.580 7.161 -23.290 1.00 74.69 309 LYS A CA 1
ATOM 2490 C C . LYS A 1 309 ? 3.606 8.664 -23.586 1.00 74.69 309 LYS A C 1
ATOM 2492 O O . LYS A 1 309 ? 3.217 9.111 -24.662 1.00 74.69 309 LYS A O 1
ATOM 2497 N N . SER A 1 310 ? 4.076 9.452 -22.617 1.00 71.44 310 SER A N 1
ATOM 2498 C CA . SER A 1 310 ? 4.216 10.905 -22.770 1.00 71.44 310 SER A CA 1
ATOM 2499 C C . SER A 1 310 ? 5.496 11.278 -23.519 1.00 71.44 310 SER A C 1
ATOM 2501 O O . SER A 1 310 ? 6.586 10.878 -23.114 1.00 71.44 310 SER A O 1
ATOM 2503 N N . ASP A 1 311 ? 5.380 12.140 -24.532 1.00 63.31 311 ASP A N 1
ATOM 2504 C CA . ASP A 1 311 ? 6.504 12.702 -25.302 1.00 63.31 311 ASP A CA 1
ATOM 2505 C C . ASP A 1 311 ? 7.510 13.494 -24.440 1.00 63.31 311 ASP A C 1
ATOM 2507 O O . ASP A 1 311 ? 8.616 13.798 -24.889 1.00 63.31 311 ASP A O 1
ATOM 2511 N N . SER A 1 312 ? 7.124 13.867 -23.216 1.00 64.75 312 SER A N 1
ATOM 2512 C CA . SER A 1 312 ? 7.925 14.676 -22.296 1.00 64.75 312 SER A CA 1
ATOM 2513 C C . SER A 1 312 ? 8.498 13.890 -21.116 1.00 64.75 312 SER A C 1
ATOM 2515 O O . SER A 1 312 ? 8.910 14.517 -20.142 1.00 64.75 312 SER A O 1
ATOM 2517 N N . ASP A 1 313 ? 8.468 12.554 -21.137 1.00 69.06 313 ASP A N 1
ATOM 2518 C CA . ASP A 1 313 ? 8.963 11.736 -20.025 1.00 69.06 313 ASP A CA 1
ATOM 2519 C C . ASP A 1 313 ? 10.499 11.844 -19.895 1.00 69.06 313 ASP A C 1
ATOM 2521 O O . ASP A 1 313 ? 11.232 11.332 -20.751 1.00 69.06 313 ASP A O 1
ATOM 2525 N N . PRO A 1 314 ? 11.029 12.496 -18.838 1.00 67.25 314 PRO A N 1
ATOM 2526 C CA . PRO A 1 314 ? 12.471 12.661 -18.677 1.00 67.25 314 PRO A CA 1
ATOM 2527 C C . PRO A 1 314 ? 13.182 11.340 -18.351 1.00 67.25 314 PRO A C 1
ATOM 2529 O O . PRO A 1 314 ? 14.394 11.238 -18.548 1.00 67.25 314 PRO A O 1
ATOM 2532 N N . ASN A 1 315 ? 12.457 10.328 -17.866 1.00 71.19 315 ASN A N 1
ATOM 2533 C CA . ASN A 1 315 ? 13.048 9.067 -17.433 1.00 71.19 315 ASN A CA 1
ATOM 2534 C C . ASN A 1 315 ? 13.511 8.212 -18.613 1.00 71.19 315 ASN A C 1
ATOM 2536 O O . ASN A 1 315 ? 14.517 7.522 -18.488 1.00 71.19 315 ASN A O 1
ATOM 2540 N N . MET A 1 316 ? 12.848 8.313 -19.770 1.00 78.62 316 MET A N 1
ATOM 2541 C CA . MET A 1 316 ? 13.274 7.611 -20.984 1.00 78.62 316 MET A CA 1
ATOM 2542 C C . MET A 1 316 ? 14.660 8.082 -21.442 1.00 78.62 316 MET A C 1
ATOM 2544 O O . MET A 1 316 ? 15.526 7.268 -21.740 1.00 78.62 316 MET A O 1
ATOM 2548 N N . ALA A 1 317 ? 14.893 9.399 -21.472 1.00 76.25 317 ALA A N 1
ATOM 2549 C CA . ALA A 1 317 ? 16.188 9.949 -21.871 1.00 76.25 317 ALA A CA 1
ATOM 2550 C C . ALA A 1 317 ? 17.308 9.535 -20.913 1.00 76.25 317 ALA A C 1
ATOM 2552 O O . ALA A 1 317 ? 18.411 9.236 -21.359 1.00 76.25 317 ALA A O 1
ATOM 2553 N N . ASN A 1 318 ? 17.024 9.512 -19.607 1.00 73.00 318 ASN A N 1
ATOM 2554 C CA . ASN A 1 318 ? 17.981 9.049 -18.604 1.00 73.00 318 ASN A CA 1
ATOM 2555 C C . ASN A 1 318 ? 18.316 7.567 -18.812 1.00 73.00 318 ASN A C 1
ATOM 2557 O O . ASN A 1 318 ? 19.491 7.232 -18.903 1.00 73.00 318 ASN A O 1
ATOM 2561 N N . TYR A 1 319 ? 17.292 6.723 -18.972 1.00 79.12 319 TYR A N 1
ATOM 2562 C CA . TYR A 1 319 ? 17.450 5.292 -19.225 1.00 79.12 319 TYR A CA 1
ATOM 2563 C C . TYR A 1 319 ? 18.318 5.025 -20.465 1.00 79.12 319 TYR A C 1
ATOM 2565 O O . TYR A 1 319 ? 19.295 4.291 -20.387 1.00 79.12 319 TYR A O 1
ATOM 2573 N N . LEU A 1 320 ? 18.034 5.681 -21.597 1.00 82.25 320 LEU A N 1
ATOM 2574 C CA . LEU A 1 320 ? 18.799 5.457 -22.827 1.00 82.25 320 LEU A CA 1
ATOM 2575 C C . LEU A 1 320 ? 20.263 5.919 -22.729 1.00 82.25 320 LEU A C 1
ATOM 2577 O O . LEU A 1 320 ? 21.118 5.322 -23.376 1.00 82.25 320 LEU A O 1
ATOM 2581 N N . ILE A 1 321 ? 20.563 6.968 -21.953 1.00 80.38 321 ILE A N 1
ATOM 2582 C CA . ILE A 1 321 ? 21.948 7.421 -21.723 1.00 80.38 321 ILE A CA 1
ATOM 2583 C C . ILE A 1 321 ? 22.713 6.407 -20.877 1.00 80.38 321 ILE A C 1
ATOM 2585 O O . ILE A 1 321 ? 23.854 6.084 -21.189 1.00 80.38 321 ILE A O 1
ATOM 2589 N N . GLU A 1 322 ? 22.092 5.911 -19.808 1.00 71.81 322 GLU A N 1
ATOM 2590 C CA . GLU A 1 322 ? 22.723 4.947 -18.904 1.00 71.81 322 GLU A CA 1
ATOM 2591 C C . GLU A 1 322 ? 22.992 3.599 -19.585 1.00 71.81 322 GLU A C 1
ATOM 2593 O O . GLU A 1 322 ? 24.037 3.004 -19.342 1.00 71.81 322 GLU A O 1
ATOM 2598 N N . GLU A 1 323 ? 22.109 3.168 -20.488 1.00 75.75 323 GLU A N 1
ATOM 2599 C CA . GLU A 1 323 ? 22.285 1.968 -21.323 1.00 75.75 323 GLU A CA 1
ATOM 2600 C C . GLU A 1 323 ? 23.261 2.175 -22.501 1.00 75.75 323 GLU A C 1
ATOM 2602 O O . GLU A 1 323 ? 23.418 1.293 -23.341 1.00 75.75 323 GLU A O 1
ATOM 2607 N N . GLY A 1 324 ? 23.870 3.360 -22.642 1.00 79.25 324 GLY A N 1
ATOM 2608 C CA . GLY A 1 324 ? 24.773 3.683 -23.757 1.00 79.25 324 GLY A CA 1
ATOM 2609 C C . GLY A 1 324 ? 24.090 3.810 -25.128 1.00 79.25 324 GLY A C 1
ATOM 2610 O O . GLY A 1 324 ? 24.753 4.060 -26.133 1.00 79.25 324 GLY A O 1
ATOM 2611 N N . LYS A 1 325 ? 22.758 3.692 -25.182 1.00 85.88 325 LYS A N 1
ATOM 2612 C CA . LYS A 1 325 ? 21.939 3.781 -26.402 1.00 85.88 325 LYS A CA 1
ATOM 2613 C C . LYS A 1 325 ? 21.842 5.224 -26.918 1.00 85.88 325 LYS A C 1
ATOM 2615 O O . LYS A 1 325 ? 21.808 5.454 -28.128 1.00 85.88 325 LYS A O 1
ATOM 2620 N N . LEU A 1 326 ? 21.808 6.209 -26.016 1.00 88.62 326 LEU A N 1
ATOM 2621 C CA . LEU A 1 326 ? 21.736 7.640 -26.323 1.00 88.62 326 LEU A CA 1
ATOM 2622 C C . LEU A 1 326 ? 23.019 8.355 -25.883 1.00 88.62 326 LEU A C 1
ATOM 2624 O O . LEU A 1 326 ? 23.334 8.399 -24.699 1.00 88.62 326 LEU A O 1
ATOM 2628 N N . LYS A 1 327 ? 23.723 8.979 -26.828 1.00 87.56 327 LYS A N 1
ATOM 2629 C CA . LYS A 1 327 ? 24.923 9.787 -26.558 1.00 87.56 327 LYS A CA 1
ATOM 2630 C C . LYS A 1 327 ? 24.571 11.229 -26.204 1.00 87.56 327 LYS A C 1
ATOM 2632 O O . LYS A 1 327 ? 25.189 11.827 -25.329 1.00 87.56 327 LYS A O 1
ATOM 2637 N N . GLU A 1 328 ? 23.542 11.782 -26.846 1.00 87.19 328 GLU A N 1
ATOM 2638 C CA . GLU A 1 328 ? 23.115 13.161 -26.634 1.00 87.19 328 GLU A CA 1
ATOM 2639 C C . GLU A 1 328 ? 21.596 13.300 -26.485 1.00 87.19 328 GLU A C 1
ATOM 2641 O O . GLU A 1 328 ? 20.804 12.788 -27.282 1.00 87.19 328 GLU A O 1
ATOM 2646 N N . ARG A 1 329 ? 21.175 14.076 -25.477 1.00 87.38 329 ARG A N 1
ATOM 2647 C CA . ARG A 1 329 ? 19.765 14.448 -25.280 1.00 87.38 329 ARG A CA 1
ATOM 2648 C C . ARG A 1 329 ? 19.232 15.271 -26.452 1.00 87.38 329 ARG A C 1
ATOM 2650 O O . ARG A 1 329 ? 19.983 15.897 -27.194 1.00 87.38 329 ARG A O 1
ATOM 2657 N N . SER A 1 330 ? 17.903 15.354 -26.538 1.00 87.88 330 SER A N 1
ATOM 2658 C CA . SER A 1 330 ? 17.211 16.192 -27.521 1.00 87.88 330 SER A CA 1
ATOM 2659 C C . SER A 1 330 ? 17.715 17.642 -27.533 1.00 87.88 330 SER A C 1
ATOM 2661 O O . SER A 1 330 ? 17.413 18.424 -26.620 1.00 87.88 330 SER A O 1
ATOM 2663 N N . ARG A 1 331 ? 18.404 18.036 -28.608 1.00 90.19 331 ARG A N 1
ATOM 2664 C CA . ARG A 1 331 ? 18.899 19.406 -28.822 1.00 90.19 331 ARG A CA 1
ATOM 2665 C C . ARG A 1 331 ? 18.356 20.009 -30.114 1.00 90.19 331 ARG A C 1
ATOM 2667 O O . ARG A 1 331 ? 17.857 19.308 -30.992 1.00 90.19 331 ARG A O 1
ATOM 2674 N N . VAL A 1 332 ? 18.403 21.338 -30.204 1.00 91.12 332 VAL A N 1
ATOM 2675 C CA . VAL A 1 332 ? 17.947 22.086 -31.384 1.00 91.12 332 VAL A CA 1
ATOM 2676 C C . VAL A 1 332 ? 19.079 22.151 -32.408 1.00 91.12 332 VAL A C 1
ATOM 2678 O O . VAL A 1 332 ? 20.163 22.641 -32.108 1.00 91.12 332 VAL A O 1
ATOM 2681 N N . HIS A 1 333 ? 18.808 21.717 -33.635 1.00 89.00 333 HIS A N 1
ATOM 2682 C CA . HIS A 1 333 ? 19.702 21.840 -34.778 1.00 89.00 333 HIS A CA 1
ATOM 2683 C C . HIS A 1 333 ? 19.206 22.944 -35.709 1.00 89.00 333 HIS A C 1
ATOM 2685 O O . HIS A 1 333 ? 18.043 22.957 -36.119 1.00 89.00 333 HIS A O 1
ATOM 2691 N N . ARG A 1 334 ? 20.112 23.859 -36.068 1.00 86.75 334 ARG A N 1
ATOM 2692 C CA . ARG A 1 334 ? 19.892 24.855 -37.120 1.00 86.75 334 ARG A CA 1
ATOM 2693 C C . ARG A 1 334 ? 20.348 24.298 -38.467 1.00 86.75 334 ARG A C 1
ATOM 2695 O O . ARG A 1 334 ? 21.436 23.724 -38.565 1.00 86.75 334 ARG A O 1
ATOM 2702 N N . ILE A 1 335 ? 19.495 24.476 -39.464 1.00 84.88 335 ILE A N 1
ATOM 2703 C CA . ILE A 1 335 ? 19.630 24.012 -40.847 1.00 84.88 335 ILE A CA 1
ATOM 2704 C C . ILE A 1 335 ? 19.124 25.116 -41.782 1.00 84.88 335 ILE A C 1
ATOM 2706 O O . ILE A 1 335 ? 18.410 26.021 -41.350 1.00 84.88 335 ILE A O 1
ATOM 2710 N N . GLU A 1 336 ? 19.460 25.048 -43.067 1.00 75.31 336 GLU A N 1
ATOM 2711 C CA . GLU A 1 336 ? 19.089 26.089 -44.040 1.00 75.31 336 GLU A CA 1
ATOM 2712 C C . GLU A 1 336 ? 17.572 26.325 -44.122 1.00 75.31 336 GLU A C 1
ATOM 2714 O O . GLU A 1 336 ? 17.126 27.449 -44.328 1.00 75.31 336 GLU A O 1
ATOM 2719 N N . ARG A 1 337 ? 16.771 25.278 -43.882 1.00 72.44 337 ARG A N 1
ATOM 2720 C CA . ARG A 1 337 ? 15.302 25.315 -43.929 1.00 72.44 337 ARG A CA 1
ATOM 2721 C C . ARG A 1 337 ? 14.622 25.579 -42.573 1.00 72.44 337 ARG A C 1
ATOM 2723 O O . ARG A 1 337 ? 13.407 25.439 -42.485 1.00 72.44 337 ARG A O 1
ATOM 2730 N N . GLY A 1 338 ? 15.367 25.945 -41.521 1.00 82.56 338 GLY A N 1
ATOM 2731 C CA . GLY A 1 338 ? 14.804 26.314 -40.211 1.00 82.56 338 GLY A CA 1
ATOM 2732 C C . GLY A 1 338 ? 15.527 25.716 -38.998 1.00 82.56 338 GLY A C 1
ATOM 2733 O O . GLY A 1 338 ? 16.746 25.534 -38.986 1.00 82.56 338 GLY A O 1
ATOM 2734 N N . THR A 1 339 ? 14.773 25.435 -37.936 1.00 88.38 339 THR A N 1
ATOM 2735 C CA . THR A 1 339 ? 15.266 24.727 -36.748 1.00 88.38 339 THR A CA 1
ATOM 2736 C C . THR A 1 339 ? 14.420 23.490 -36.485 1.00 88.38 339 THR A C 1
ATOM 2738 O O . THR A 1 339 ? 13.210 23.489 -36.697 1.00 88.38 339 THR A O 1
ATOM 2741 N N . LEU A 1 340 ? 15.059 22.421 -36.019 1.00 90.88 340 LEU A N 1
ATOM 2742 C CA . LEU A 1 340 ? 14.379 21.189 -35.624 1.00 90.88 340 LEU A CA 1
ATOM 2743 C C . LEU A 1 340 ? 15.053 20.594 -34.387 1.00 90.88 340 LEU A C 1
ATOM 2745 O O . LEU A 1 340 ? 16.214 20.893 -34.116 1.00 90.88 340 LEU A O 1
ATOM 2749 N N . ARG A 1 341 ? 14.342 19.756 -33.625 1.00 92.19 341 ARG A N 1
ATOM 2750 C CA . ARG A 1 341 ? 14.931 19.018 -32.496 1.00 92.19 341 ARG A CA 1
ATOM 2751 C C . ARG A 1 341 ? 15.259 17.588 -32.886 1.00 92.19 341 ARG A C 1
ATOM 2753 O O . ARG A 1 341 ? 14.418 16.910 -33.477 1.00 92.19 341 ARG A O 1
ATOM 2760 N N . ALA A 1 342 ? 16.420 17.100 -32.478 1.00 91.81 342 ALA A N 1
ATOM 2761 C CA . ALA A 1 342 ? 16.844 15.723 -32.704 1.00 91.81 342 ALA A CA 1
ATOM 2762 C C . ALA A 1 342 ? 17.548 15.152 -31.470 1.00 91.81 342 ALA A C 1
ATOM 2764 O O . ALA A 1 342 ? 18.078 15.905 -30.654 1.00 91.81 342 ALA A O 1
ATOM 2765 N N . TRP A 1 343 ? 17.500 13.832 -31.341 1.00 93.56 343 TRP A N 1
ATOM 2766 C CA . TRP A 1 343 ? 18.136 13.026 -30.301 1.00 93.56 343 TRP A CA 1
ATOM 2767 C C . TRP A 1 343 ? 19.369 12.347 -30.895 1.00 93.56 343 TRP A C 1
ATOM 2769 O O . TRP A 1 343 ? 19.295 11.874 -32.028 1.00 93.56 343 TRP A O 1
ATOM 2779 N N . GLY A 1 344 ? 20.482 12.312 -30.164 1.00 92.31 344 GLY A N 1
ATOM 2780 C CA . GLY A 1 344 ? 21.735 11.736 -30.649 1.00 92.31 344 GLY A CA 1
ATOM 2781 C C . GLY A 1 344 ? 21.946 10.328 -30.108 1.00 92.31 344 GLY A C 1
ATOM 2782 O O . GLY A 1 344 ? 22.350 10.168 -28.958 1.00 92.31 344 GLY A O 1
ATOM 2783 N N . PHE A 1 345 ? 21.674 9.312 -30.920 1.00 91.62 345 PHE A N 1
ATOM 2784 C CA . PHE A 1 345 ? 21.843 7.899 -30.574 1.00 91.62 345 PHE A CA 1
ATOM 2785 C C . PHE A 1 345 ? 23.258 7.396 -30.875 1.00 91.62 345 PHE A C 1
ATOM 2787 O O . PHE A 1 345 ? 23.983 7.992 -31.680 1.00 91.62 345 PHE A O 1
ATOM 2794 N N . SER A 1 346 ? 23.642 6.281 -30.245 1.00 88.00 346 SER A N 1
ATOM 2795 C CA . SER A 1 346 ? 24.795 5.515 -30.724 1.00 88.00 346 SER A CA 1
ATOM 2796 C C . SER A 1 346 ? 24.488 4.936 -32.113 1.00 88.00 346 SER A C 1
ATOM 2798 O O . SER A 1 346 ? 23.378 4.435 -32.309 1.00 88.00 346 SER A O 1
ATOM 2800 N N . PRO A 1 347 ? 25.430 4.972 -33.074 1.00 85.12 347 PRO A N 1
ATOM 2801 C CA . PRO A 1 347 ? 25.271 4.316 -34.373 1.00 85.12 347 PRO A CA 1
ATOM 2802 C C . PRO A 1 347 ? 24.988 2.810 -34.274 1.00 85.12 347 PRO A C 1
ATOM 2804 O O . PRO A 1 347 ? 24.303 2.277 -35.141 1.00 85.12 347 PRO A O 1
ATOM 2807 N N . ASP A 1 348 ? 25.404 2.163 -33.178 1.00 82.44 348 ASP A N 1
ATOM 2808 C CA . ASP A 1 348 ? 25.177 0.734 -32.888 1.00 82.44 348 ASP A CA 1
ATOM 2809 C C . ASP A 1 348 ? 23.693 0.345 -32.803 1.00 82.44 348 ASP A C 1
ATOM 2811 O O . ASP A 1 348 ? 23.357 -0.834 -32.776 1.00 82.44 348 ASP A O 1
ATOM 2815 N N . ILE A 1 349 ? 22.781 1.323 -32.787 1.00 82.31 349 ILE A N 1
ATOM 2816 C CA . ILE A 1 349 ? 21.344 1.084 -32.961 1.00 82.31 349 ILE A CA 1
ATOM 2817 C C . ILE A 1 349 ? 21.017 0.452 -34.333 1.00 82.31 349 ILE A C 1
ATOM 2819 O O . ILE A 1 349 ? 19.921 -0.075 -34.510 1.00 82.31 349 ILE A O 1
ATOM 2823 N N . ARG A 1 350 ? 21.953 0.490 -35.297 1.00 76.88 350 ARG A N 1
ATOM 2824 C CA . ARG A 1 350 ? 21.882 -0.183 -36.608 1.00 76.88 350 ARG A CA 1
ATOM 2825 C C . ARG A 1 350 ? 23.176 -0.961 -36.894 1.00 76.88 350 ARG A C 1
ATOM 2827 O O . ARG A 1 350 ? 23.969 -0.524 -37.724 1.00 76.88 350 ARG A O 1
ATOM 2834 N N . PRO A 1 351 ? 23.415 -2.099 -36.222 1.00 61.75 351 PRO A N 1
ATOM 2835 C CA . PRO A 1 351 ? 24.685 -2.818 -36.333 1.00 61.75 351 PRO A CA 1
ATOM 2836 C C . PRO A 1 351 ? 24.897 -3.417 -37.734 1.00 61.75 351 PRO A C 1
ATOM 2838 O O . PRO A 1 351 ? 26.019 -3.433 -38.228 1.00 61.75 351 PRO A O 1
ATOM 2841 N N . ASP A 1 352 ? 23.817 -3.832 -38.405 1.00 59.94 352 ASP A N 1
ATOM 2842 C CA . ASP A 1 352 ? 23.873 -4.518 -39.705 1.00 59.94 352 ASP A CA 1
ATOM 2843 C C . ASP A 1 352 ? 24.319 -3.610 -40.866 1.00 59.94 352 ASP A C 1
ATOM 2845 O O . ASP A 1 352 ? 24.717 -4.098 -41.919 1.00 59.94 352 ASP A O 1
ATOM 2849 N N . GLU A 1 353 ? 24.271 -2.287 -40.689 1.00 60.22 353 GLU A N 1
ATOM 2850 C CA . GLU A 1 353 ? 24.624 -1.313 -41.733 1.00 60.22 353 GLU A CA 1
ATOM 2851 C C . GLU A 1 353 ? 26.041 -0.754 -41.585 1.00 60.22 353 GLU A C 1
ATOM 2853 O O . GLU A 1 353 ? 26.512 -0.026 -42.459 1.00 60.22 353 GLU A O 1
ATOM 2858 N N . PHE A 1 354 ? 26.738 -1.099 -40.501 1.00 55.72 354 PHE A N 1
ATOM 2859 C CA . PHE A 1 354 ? 28.082 -0.623 -40.203 1.00 55.72 354 PHE A CA 1
ATOM 2860 C C . PHE A 1 354 ? 28.985 -1.817 -39.861 1.00 55.72 354 PHE A C 1
ATOM 2862 O O . PHE A 1 354 ? 29.171 -2.163 -38.698 1.00 55.72 354 PHE A O 1
ATOM 2869 N N . SER A 1 355 ? 29.550 -2.461 -40.886 1.00 43.53 355 SER A N 1
ATOM 2870 C CA . SER A 1 355 ? 30.532 -3.541 -40.707 1.00 43.53 355 SER A CA 1
ATOM 2871 C C . SER A 1 355 ? 31.835 -3.037 -40.053 1.00 43.53 355 SER A C 1
ATOM 2873 O O . SER A 1 355 ? 32.156 -1.845 -40.121 1.00 43.53 355 SER A O 1
ATOM 2875 N N . GLU A 1 356 ? 32.610 -3.943 -39.435 1.00 45.34 356 GLU A N 1
ATOM 2876 C CA . GLU A 1 356 ? 33.907 -3.648 -38.782 1.00 45.34 356 GLU A CA 1
ATOM 2877 C C . GLU A 1 356 ? 34.932 -2.970 -39.718 1.00 45.34 356 GLU A C 1
ATOM 2879 O O . GLU A 1 356 ? 35.856 -2.309 -39.248 1.00 45.34 356 GLU A O 1
ATOM 2884 N N . ASP A 1 357 ? 34.715 -3.033 -41.035 1.00 42.56 357 ASP A N 1
ATOM 2885 C CA . ASP A 1 357 ? 35.576 -2.437 -42.059 1.00 42.56 357 ASP A CA 1
ATOM 2886 C C . ASP A 1 357 ? 35.193 -0.984 -42.427 1.00 42.56 357 ASP A C 1
ATOM 2888 O O . ASP A 1 357 ? 35.755 -0.402 -43.358 1.00 42.56 357 ASP A O 1
ATOM 2892 N N . GLY A 1 358 ? 34.227 -0.367 -41.730 1.00 43.03 358 GLY A N 1
ATOM 2893 C CA . GLY A 1 358 ? 33.873 1.054 -41.893 1.00 43.03 358 GLY A CA 1
ATOM 2894 C C . GLY A 1 358 ? 33.191 1.404 -43.224 1.00 43.03 358 GLY A C 1
ATOM 2895 O O . GLY A 1 358 ? 32.966 2.581 -43.524 1.00 43.03 358 GLY A O 1
ATOM 2896 N N . THR A 1 359 ? 32.822 0.402 -44.021 1.00 40.84 359 THR A N 1
ATOM 2897 C CA . THR A 1 359 ? 32.006 0.590 -45.221 1.00 40.84 359 THR A CA 1
ATOM 2898 C C . THR A 1 359 ? 30.544 0.360 -44.864 1.00 40.84 359 THR A C 1
ATOM 2900 O O . THR A 1 359 ? 30.115 -0.758 -44.588 1.00 40.84 359 THR A O 1
ATOM 2903 N N . ALA A 1 360 ? 29.775 1.450 -44.837 1.00 43.78 360 ALA A N 1
ATOM 2904 C CA . ALA A 1 360 ? 28.325 1.349 -44.852 1.00 43.78 360 ALA A CA 1
ATOM 2905 C C . ALA A 1 360 ? 27.906 0.765 -46.205 1.00 43.78 360 ALA A C 1
ATOM 2907 O O . ALA A 1 360 ? 28.310 1.304 -47.242 1.00 43.78 360 ALA A O 1
ATOM 2908 N N . GLU A 1 361 ? 27.110 -0.306 -46.215 1.00 40.31 361 GLU A N 1
ATOM 2909 C CA . GLU A 1 361 ? 26.429 -0.739 -47.436 1.00 40.31 361 GLU A CA 1
ATOM 2910 C C . GLU A 1 361 ? 25.430 0.353 -47.826 1.00 40.31 361 GLU A C 1
ATOM 2912 O O . GLU A 1 361 ? 24.305 0.448 -47.341 1.00 40.31 361 GLU A O 1
ATOM 2917 N N . PHE A 1 362 ? 25.894 1.260 -48.680 1.00 41.84 362 PHE A N 1
ATOM 2918 C CA . PHE A 1 362 ? 25.092 2.328 -49.242 1.00 41.84 362 PHE A CA 1
ATOM 2919 C C . PHE A 1 362 ? 24.029 1.699 -50.152 1.00 41.84 362 PHE A C 1
ATOM 2921 O O . PHE A 1 362 ? 24.313 1.344 -51.296 1.00 41.84 362 PHE A O 1
ATOM 2928 N N . GLN A 1 363 ? 22.781 1.607 -49.688 1.00 41.06 363 GLN A N 1
ATOM 2929 C CA . GLN A 1 363 ? 21.641 1.523 -50.599 1.00 41.06 363 GLN A CA 1
ATOM 2930 C C . GLN A 1 363 ? 21.443 2.902 -51.233 1.00 41.06 363 GLN A C 1
ATOM 2932 O O . GLN A 1 363 ? 20.654 3.729 -50.778 1.00 41.06 363 GLN A O 1
ATOM 2937 N N . GLY A 1 364 ? 22.227 3.177 -52.276 1.00 32.38 364 GLY A N 1
ATOM 2938 C CA . GLY A 1 364 ? 21.926 4.262 -53.194 1.00 32.38 364 GLY A CA 1
ATOM 2939 C C . GLY A 1 364 ? 20.564 4.007 -53.836 1.00 32.38 364 GLY A C 1
ATOM 2940 O O . GLY A 1 364 ? 20.314 2.918 -54.351 1.00 32.38 364 GLY A O 1
ATOM 2941 N N . CYS A 1 365 ? 19.682 5.006 -53.811 1.00 34.03 365 CYS A N 1
ATOM 2942 C CA . CYS A 1 365 ? 18.575 5.062 -54.757 1.00 34.03 365 CYS A CA 1
ATOM 2943 C C . CYS A 1 365 ? 19.172 5.048 -56.169 1.00 34.03 365 CYS A C 1
ATOM 2945 O O . CYS A 1 365 ? 19.675 6.068 -56.636 1.00 34.03 365 CYS A O 1
ATOM 2947 N N . GLU A 1 366 ? 19.133 3.905 -56.848 1.00 32.84 366 GLU A N 1
ATOM 2948 C CA . GLU A 1 366 ? 19.205 3.898 -58.302 1.00 32.84 366 GLU A CA 1
ATOM 2949 C C . GLU A 1 366 ? 17.905 4.516 -58.824 1.00 32.84 366 GLU A C 1
ATOM 2951 O O . GLU A 1 366 ? 16.830 3.911 -58.763 1.00 32.84 366 GLU A O 1
ATOM 2956 N N . ASP A 1 367 ? 18.012 5.753 -59.308 1.00 35.44 367 ASP A N 1
ATOM 2957 C CA . ASP A 1 367 ? 17.008 6.378 -60.158 1.00 35.44 367 ASP A CA 1
ATOM 2958 C C . ASP A 1 367 ? 16.751 5.461 -61.362 1.00 35.44 367 ASP A C 1
ATOM 2960 O O . ASP A 1 367 ? 17.580 5.326 -62.262 1.00 35.44 367 ASP A O 1
ATOM 2964 N N . ARG A 1 368 ? 15.577 4.826 -61.396 1.00 36.47 368 ARG A N 1
ATOM 2965 C CA . ARG A 1 368 ? 15.023 4.291 -62.643 1.00 36.47 368 ARG A CA 1
ATOM 2966 C C . ARG A 1 368 ? 14.401 5.448 -63.420 1.00 36.47 368 ARG A C 1
ATOM 2968 O O . ARG A 1 368 ? 13.221 5.748 -63.234 1.00 36.47 368 ARG A O 1
ATOM 2975 N N . GLY A 1 369 ? 15.216 6.072 -64.268 1.00 32.53 369 GLY A N 1
ATOM 2976 C CA . GLY A 1 369 ? 14.813 6.942 -65.375 1.00 32.53 369 GLY A CA 1
ATOM 2977 C C . GLY A 1 369 ? 15.301 6.373 -66.694 1.00 32.53 369 GLY A C 1
ATOM 2978 O O . GLY A 1 369 ? 16.529 6.167 -66.798 1.00 32.53 369 GLY A O 1
#